Protein AF-A0A098QVE1-F1 (afdb_monomer)

Organism: NCBI:txid1480694

Foldseek 3Di:
DPPVAQPQLFDFAFLALPPPVCNVVSVVCCVPPVVCDDPRGRGDDDDQCRLNRLQLLLLVLLLLLLLCVLPVPPVSLVSNVSSLVVCLPPDQHQQQLSLLSNLLSLLSSCVRPVPVSSLVSSLVSCVPHPLVQADQQLAGPDPVCLQLLSLLSNLSSLLSSQVSDDPPDPCNVVSVSNSVSSVNSSVVNLVPPPPVCLDPPRSNLVSLVSQCVVCVVHPDDHDDPVSVVSSVVSLVCLVVVVPDPVQPDPVSVSSSVSVNSNCVSVVVVPD

pLDDT: mean 79.15, std 19.34, range [29.48, 98.75]

Mean predicted aligned error: 8.33 Å

Secondary structure (DSSP, 8-state):
----TTTTS---EE--TT-TTTHHHHHHHHHH-GGGEETTEE----GGGGGGGHHHHHHHHHHHHHHHHHH--GGGHHHHHHHHHHHHTSPP-S-HHHHHHHHHHHHHHHHHH--HHHHHHHHHHIIIIIGGGB-TTS-BSSHHHHSHHHHHHHHHHHHHHHHHS-TT-TTHHHHHHHHHHHHHHHHHHHSS--GGGS-TT-HHHHHHHHHHHHHTTS--PPPPHHHHHHHHHHHHHHHTT-S-GGG-SHHHHHHHHHHHHHHHHHHHT--

Solvent-accessible surface area (backbone atoms only — not comparable to full-atom values): 14583 Å² total; per-residue (Å²): 130,88,73,80,67,34,86,86,14,40,43,40,47,71,61,44,60,81,39,92,88,47,6,67,60,44,49,56,44,48,75,77,46,55,83,35,48,56,98,61,20,38,58,63,63,63,80,85,57,38,54,74,38,28,38,55,26,10,44,48,33,30,32,55,26,50,47,31,74,77,66,66,48,70,87,46,50,68,51,38,51,34,33,50,57,57,49,70,85,52,78,70,48,87,56,39,48,30,50,17,24,33,22,21,10,20,16,37,36,19,69,71,69,66,45,62,68,37,44,53,46,27,51,51,37,40,53,67,25,42,56,72,37,48,44,96,70,26,41,41,83,47,76,69,47,53,38,53,57,42,33,20,42,33,48,39,11,50,51,35,36,60,72,49,50,59,92,85,42,85,61,48,70,61,49,51,55,53,46,52,28,31,49,52,35,47,51,64,57,37,71,69,75,44,77,62,45,46,36,84,92,26,47,37,40,51,30,48,54,55,46,37,60,45,28,80,78,47,97,53,80,71,82,52,71,68,56,52,52,41,37,54,50,42,48,51,30,63,74,71,65,67,50,62,79,92,58,79,45,75,64,51,53,52,57,46,46,43,52,44,66,60,41,62,62,58,59,72,73,56,132

InterPro domains:
  IPR008928 Six-hairpin glycosidase superfamily [SSF48208] (47-178)

Sequence (271 aa):
MQIIEGDQGVWGIPADANNPEFGSLIQDIKAVHPEYFENGFLYTLEGDDISHLYYDHGRTLTAFSKVYLDTHDEGLLPFIERGANWILDKPAVHNVNYNSAVIEGLSFAYRVTQTKDYLDKAVNMTQEAVISQSNDNGSFGNAHNQEAWYHGFIVSGLVALKQALPASHEFNPVLEFHLSNAITYLEESTDQGSPYAFQWPGINARVWSEIENLSAIGKWPALNSNQMDAYANCLYQTVHGEVNPNLETGFHRQKALYHFIQIGNALANHP

Nearest PDB structures (foldseek):
  3vxd-assembly5_A  TM=4.965E-01  e=1.263E-02  Streptococcus agalactiae NEM316
  4mmh-assembly1_A  TM=4.548E-01  e=1.743E+00  Pedobacter heparinus
  4mmi-assembly1_A  TM=4.882E-01  e=7.037E+00  Pedobacter heparinus
  6yvg-assembly1_A  TM=2.262E-01  e=2.265E+00  Legionella pneumophila subsp. pneumophila str. Philadelphia 1

Structure (mmCIF, N/CA/C/O backbone):
data_AF-A0A098QVE1-F1
#
_entry.id   AF-A0A098QVE1-F1
#
loop_
_atom_site.group_PDB
_atom_site.id
_atom_site.type_symbol
_atom_site.label_atom_id
_atom_site.label_alt_id
_atom_site.label_comp_id
_atom_site.label_asym_id
_atom_site.label_entity_id
_atom_site.label_seq_id
_atom_site.pdbx_PDB_ins_code
_atom_site.Cartn_x
_atom_site.Cartn_y
_atom_site.Cartn_z
_atom_site.occupancy
_atom_site.B_iso_or_equiv
_atom_site.auth_seq_id
_atom_site.auth_comp_id
_atom_site.auth_asym_id
_atom_site.auth_atom_id
_atom_site.pdbx_PDB_model_num
ATOM 1 N N . MET A 1 1 ? -8.346 2.861 -24.016 1.00 31.83 1 MET A N 1
ATOM 2 C CA . MET A 1 1 ? -6.926 2.985 -23.633 1.00 31.83 1 MET A CA 1
ATOM 3 C C . MET A 1 1 ? -6.462 1.568 -23.351 1.00 31.83 1 MET A C 1
ATOM 5 O O . MET A 1 1 ? -7.034 0.957 -22.464 1.00 31.83 1 MET A O 1
ATOM 9 N N . GLN A 1 2 ? -5.590 0.980 -24.177 1.00 29.48 2 GLN A N 1
ATOM 10 C CA . GLN A 1 2 ? -4.993 -0.313 -23.822 1.00 29.48 2 GLN A CA 1
ATOM 11 C C . GLN A 1 2 ? -4.063 -0.031 -22.646 1.00 29.48 2 GLN A C 1
ATOM 13 O O . GLN A 1 2 ? -3.049 0.639 -22.819 1.00 29.48 2 GLN A O 1
ATOM 18 N N . ILE A 1 3 ? -4.464 -0.441 -21.447 1.00 41.03 3 ILE A N 1
ATOM 19 C CA . ILE A 1 3 ? -3.579 -0.444 -20.289 1.00 41.03 3 ILE A CA 1
ATOM 20 C C . ILE A 1 3 ? -2.674 -1.652 -20.520 1.00 41.03 3 ILE A C 1
ATOM 22 O O . ILE A 1 3 ? -3.071 -2.782 -20.273 1.00 41.03 3 ILE A O 1
ATOM 26 N N . ILE A 1 4 ? -1.526 -1.408 -21.152 1.00 45.91 4 ILE A N 1
ATOM 27 C CA . ILE A 1 4 ? -0.514 -2.433 -21.454 1.00 45.91 4 ILE A CA 1
ATOM 28 C C . ILE A 1 4 ? 0.272 -2.796 -20.171 1.00 45.91 4 ILE A C 1
ATOM 30 O O . ILE A 1 4 ? 1.013 -3.773 -20.129 1.00 45.91 4 ILE A O 1
ATOM 34 N N . GLU A 1 5 ? 0.072 -2.046 -19.085 1.00 51.16 5 GLU A N 1
ATOM 35 C CA . GLU A 1 5 ? 0.563 -2.394 -17.755 1.00 51.16 5 GLU A CA 1
ATOM 36 C C . GLU A 1 5 ? -0.326 -3.480 -17.113 1.00 51.16 5 GLU A C 1
ATOM 38 O O . GLU A 1 5 ? -1.544 -3.322 -17.003 1.00 51.16 5 GLU A O 1
ATOM 43 N N . GLY A 1 6 ? 0.275 -4.578 -16.648 1.00 51.06 6 GLY A N 1
ATOM 44 C CA . GLY A 1 6 ? -0.431 -5.590 -15.854 1.00 51.06 6 GLY A CA 1
ATOM 45 C C . GLY A 1 6 ? -0.875 -6.861 -16.586 1.00 51.06 6 GLY A C 1
ATOM 46 O O . GLY A 1 6 ? -1.550 -7.693 -15.972 1.00 51.06 6 GLY A O 1
ATOM 47 N N . ASP A 1 7 ? -0.473 -7.092 -17.840 1.00 59.66 7 ASP A N 1
ATOM 48 C CA . ASP A 1 7 ? -0.631 -8.426 -18.457 1.00 59.66 7 ASP A CA 1
ATOM 49 C C . ASP A 1 7 ? 0.168 -9.487 -17.680 1.00 59.66 7 ASP A C 1
ATOM 51 O O . ASP A 1 7 ? -0.331 -10.580 -17.421 1.00 59.66 7 ASP A O 1
ATOM 55 N N . GLN A 1 8 ? 1.353 -9.112 -17.186 1.00 63.12 8 GLN A N 1
ATOM 56 C CA . GLN A 1 8 ? 2.172 -9.919 -16.269 1.00 63.12 8 GLN A CA 1
ATOM 57 C C . GLN A 1 8 ? 1.735 -9.799 -14.794 1.00 63.12 8 GLN A C 1
ATOM 59 O O . GLN A 1 8 ? 2.380 -10.350 -13.907 1.00 63.12 8 GLN A O 1
ATOM 64 N N . GLY A 1 9 ? 0.671 -9.039 -14.508 1.00 73.44 9 GLY A N 1
ATOM 65 C CA . GLY A 1 9 ? 0.226 -8.747 -13.145 1.00 73.44 9 GLY A CA 1
ATOM 66 C C . GLY A 1 9 ? 1.111 -7.769 -12.371 1.00 73.44 9 GLY A C 1
ATOM 67 O O . GLY A 1 9 ? 0.934 -7.646 -11.170 1.00 73.44 9 GLY A O 1
ATOM 68 N N . VAL A 1 10 ? 2.036 -7.054 -13.022 1.00 83.44 10 VAL A N 1
ATOM 69 C CA . VAL A 1 10 ? 2.892 -6.039 -12.381 1.00 83.44 10 VAL A CA 1
ATOM 70 C C . VAL A 1 10 ? 2.644 -4.666 -12.981 1.00 83.44 10 VAL A C 1
ATOM 72 O O . VAL A 1 10 ? 2.643 -4.521 -14.204 1.00 83.44 10 VAL A O 1
ATOM 75 N N . TRP A 1 11 ? 2.507 -3.657 -12.121 1.00 83.56 11 TRP A N 1
ATOM 76 C CA . TRP A 1 11 ? 2.621 -2.250 -12.497 1.00 83.56 11 TRP A CA 1
ATOM 77 C C . TRP A 1 11 ? 4.006 -1.756 -12.096 1.00 83.56 11 TRP A C 1
ATOM 79 O O . TRP A 1 11 ? 4.316 -1.631 -10.912 1.00 83.56 11 TRP A O 1
ATOM 89 N N . GLY A 1 12 ? 4.859 -1.613 -13.108 1.00 81.50 12 GLY A N 1
ATOM 90 C CA . GLY A 1 12 ? 6.280 -1.333 -12.958 1.00 81.50 12 GLY A CA 1
ATOM 91 C C . GLY A 1 12 ? 6.621 0.153 -12.863 1.00 81.50 12 GLY A C 1
ATOM 92 O O . GLY A 1 12 ? 5.756 1.025 -12.929 1.00 81.50 12 GLY A O 1
ATOM 93 N N . ILE A 1 13 ? 7.917 0.441 -12.769 1.00 85.38 13 ILE A N 1
ATOM 94 C CA . ILE A 1 13 ? 8.440 1.814 -12.759 1.00 85.38 13 ILE A CA 1
ATOM 95 C C . ILE A 1 13 ? 8.587 2.285 -14.215 1.00 85.38 13 ILE A C 1
ATOM 97 O O . ILE A 1 13 ? 9.142 1.538 -15.029 1.00 85.38 13 ILE A O 1
ATOM 101 N N . PRO A 1 14 ? 8.152 3.503 -14.591 1.00 83.25 14 PRO A N 1
ATOM 102 C CA . PRO A 1 14 ? 8.414 4.033 -15.926 1.00 83.25 14 PRO A CA 1
ATOM 103 C C . PRO A 1 14 ? 9.913 4.026 -16.229 1.00 83.25 14 PRO A C 1
ATOM 105 O O . PRO A 1 14 ? 10.706 4.528 -15.436 1.00 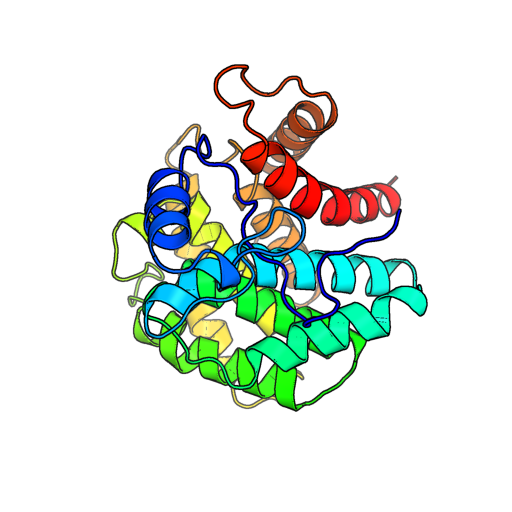83.25 14 PRO A O 1
ATOM 108 N N . ALA A 1 15 ? 10.308 3.517 -17.395 1.00 86.06 15 ALA A N 1
ATOM 109 C CA . ALA A 1 15 ? 11.698 3.411 -17.841 1.00 86.06 15 ALA A CA 1
ATOM 110 C C . ALA A 1 15 ? 12.270 4.762 -18.317 1.00 86.06 15 ALA A C 1
ATOM 112 O O . ALA A 1 15 ? 12.885 4.861 -19.385 1.00 86.06 15 ALA A O 1
ATOM 113 N N . ASP A 1 16 ? 12.039 5.814 -17.535 1.00 83.56 16 ASP A N 1
ATOM 114 C CA . ASP A 1 16 ? 12.537 7.160 -17.772 1.00 83.56 16 ASP A CA 1
ATOM 115 C C . ASP A 1 16 ? 13.887 7.355 -17.079 1.00 83.56 16 ASP A C 1
ATOM 117 O O . ASP A 1 16 ? 13.984 7.514 -15.864 1.00 83.56 16 ASP A O 1
ATOM 121 N N . ALA A 1 17 ? 14.945 7.393 -17.884 1.00 85.25 17 ALA A N 1
ATOM 122 C CA . ALA A 1 17 ? 16.305 7.653 -17.425 1.00 85.25 17 ALA A CA 1
ATOM 123 C C . ALA A 1 17 ? 16.486 9.053 -16.801 1.00 85.25 17 ALA A C 1
ATOM 125 O O . ALA A 1 17 ? 17.500 9.280 -16.143 1.00 85.25 17 ALA A O 1
ATOM 126 N N . ASN A 1 18 ? 15.536 9.974 -17.006 1.00 82.38 18 ASN A N 1
ATOM 127 C CA . ASN A 1 18 ? 15.520 11.308 -16.400 1.00 82.38 18 ASN A CA 1
ATOM 128 C C . ASN A 1 18 ? 14.652 11.375 -15.134 1.00 82.38 18 ASN A C 1
ATOM 130 O O . ASN A 1 18 ? 14.471 12.460 -14.577 1.00 82.38 18 ASN A O 1
ATOM 134 N N . ASN A 1 19 ? 14.100 10.246 -14.675 1.00 79.50 19 ASN A N 1
ATOM 135 C CA . ASN A 1 19 ? 13.376 10.197 -13.413 1.00 79.50 19 ASN A CA 1
ATOM 136 C C . ASN A 1 19 ? 14.328 10.617 -12.269 1.00 79.50 19 ASN A C 1
ATOM 138 O O . ASN A 1 19 ? 15.401 10.031 -12.132 1.00 79.50 19 ASN A O 1
ATOM 142 N N . PRO A 1 20 ? 13.975 11.613 -11.438 1.00 77.62 20 PRO A N 1
ATOM 143 C CA . PRO A 1 20 ? 14.868 12.100 -10.387 1.00 77.62 20 PRO A CA 1
ATOM 144 C C . PRO A 1 20 ? 15.082 11.095 -9.242 1.00 77.62 20 PRO A C 1
ATOM 146 O O . PRO A 1 20 ? 16.083 11.196 -8.540 1.00 77.62 20 PRO A O 1
ATOM 149 N N . GLU A 1 21 ? 14.164 10.144 -9.047 1.00 79.38 21 GLU A N 1
ATOM 150 C CA . GLU A 1 21 ? 14.227 9.117 -7.997 1.00 79.38 21 GLU A CA 1
ATOM 151 C C . GLU A 1 21 ? 14.852 7.816 -8.525 1.00 79.38 21 GLU A C 1
ATOM 153 O O . GLU A 1 21 ? 15.723 7.236 -7.881 1.00 79.38 21 GLU A O 1
ATOM 158 N N . PHE A 1 22 ? 14.467 7.393 -9.734 1.00 86.06 22 PHE A N 1
ATOM 159 C CA . PHE A 1 22 ? 14.847 6.087 -10.288 1.00 86.06 22 PHE A CA 1
ATOM 160 C C . PHE A 1 22 ? 15.729 6.150 -11.536 1.00 86.06 22 PHE A C 1
ATOM 162 O O . PHE A 1 22 ? 16.109 5.106 -12.050 1.00 86.06 22 PHE A O 1
ATOM 169 N N . GLY A 1 23 ? 16.079 7.333 -12.046 1.00 88.62 23 GLY A N 1
ATOM 170 C CA . GLY A 1 23 ? 16.781 7.480 -13.325 1.00 88.62 23 GLY A CA 1
ATOM 171 C C . GLY A 1 23 ? 18.114 6.736 -13.367 1.00 88.62 23 GLY A C 1
ATOM 172 O O . GLY A 1 23 ? 18.364 5.999 -14.319 1.00 88.62 23 GLY A O 1
ATOM 173 N N . SER A 1 24 ? 18.929 6.854 -12.312 1.00 91.69 24 SER A N 1
ATOM 174 C CA . SER A 1 24 ? 20.189 6.105 -12.195 1.00 91.69 24 SER A CA 1
ATOM 175 C C . SER A 1 24 ? 19.948 4.596 -12.124 1.00 91.69 24 SER A C 1
ATOM 177 O O . SER A 1 24 ? 20.535 3.860 -12.906 1.00 91.69 24 SER A O 1
ATOM 179 N N . LEU A 1 25 ? 19.015 4.145 -11.276 1.00 90.94 25 LEU A N 1
ATOM 180 C CA . LEU A 1 25 ? 18.636 2.730 -11.159 1.00 90.94 25 LEU A CA 1
ATOM 181 C C . LEU A 1 25 ? 18.188 2.156 -12.515 1.00 90.94 25 LEU A C 1
ATOM 183 O O . LEU A 1 25 ? 18.639 1.093 -12.931 1.00 90.94 25 LEU A O 1
ATOM 187 N N . ILE A 1 26 ? 17.338 2.887 -13.237 1.00 92.50 26 ILE A N 1
ATOM 188 C CA . ILE A 1 26 ? 16.852 2.519 -14.569 1.00 92.50 26 ILE A CA 1
ATOM 189 C C . ILE A 1 26 ? 18.011 2.414 -15.559 1.00 92.50 26 ILE A C 1
ATOM 191 O O . ILE A 1 26 ? 18.052 1.460 -16.332 1.00 92.50 26 ILE A O 1
ATOM 195 N N . GLN A 1 27 ? 18.937 3.377 -15.566 1.00 94.44 27 GLN A N 1
ATOM 196 C CA . GLN A 1 27 ? 20.103 3.344 -16.452 1.00 94.44 27 GLN A CA 1
ATOM 197 C C . GLN A 1 27 ? 21.000 2.138 -16.150 1.00 94.44 27 GLN A C 1
ATOM 199 O O . GLN A 1 27 ? 21.379 1.424 -17.081 1.00 94.44 27 GLN A O 1
ATOM 204 N N . ASP A 1 28 ? 21.273 1.887 -14.871 1.00 94.50 28 ASP A N 1
ATOM 205 C CA . ASP A 1 28 ? 22.134 0.798 -14.412 1.00 94.50 28 ASP A CA 1
ATOM 206 C C . ASP A 1 28 ? 21.530 -0.570 -14.753 1.00 94.50 28 ASP A C 1
ATOM 208 O O . ASP A 1 28 ? 22.191 -1.400 -15.380 1.00 94.50 28 ASP A O 1
ATOM 212 N N . ILE A 1 29 ? 20.245 -0.789 -14.448 1.00 94.25 29 ILE A N 1
ATOM 213 C CA . ILE A 1 29 ? 19.559 -2.040 -14.796 1.00 94.25 29 ILE A CA 1
ATOM 214 C C . ILE A 1 29 ? 19.475 -2.186 -16.309 1.00 94.25 29 ILE A C 1
ATOM 216 O O . ILE A 1 29 ? 19.772 -3.253 -16.824 1.00 94.25 29 ILE A O 1
ATOM 220 N N . LYS A 1 30 ? 19.124 -1.140 -17.062 1.00 94.38 30 LYS A N 1
ATOM 221 C CA . LYS A 1 30 ? 18.994 -1.234 -18.526 1.00 94.38 30 LYS A CA 1
ATOM 222 C C . LYS A 1 30 ? 20.311 -1.568 -19.221 1.00 94.38 30 LYS A C 1
ATOM 224 O O . LYS A 1 30 ? 20.288 -2.160 -20.300 1.00 94.38 30 LYS A O 1
ATOM 229 N N . ALA A 1 31 ? 21.442 -1.199 -18.623 1.00 95.56 31 ALA A N 1
ATOM 230 C CA . ALA A 1 31 ? 22.762 -1.550 -19.130 1.00 95.56 31 ALA A CA 1
ATOM 231 C C . ALA A 1 31 ? 23.096 -3.044 -18.957 1.00 95.56 31 ALA A C 1
ATOM 233 O O . ALA A 1 31 ? 23.874 -3.574 -19.750 1.00 95.56 31 ALA A O 1
ATOM 234 N N . VAL A 1 32 ? 22.520 -3.713 -17.951 1.00 96.06 32 VAL A N 1
ATOM 235 C CA . VAL A 1 32 ? 22.836 -5.110 -17.593 1.00 96.06 32 VAL A CA 1
ATOM 236 C C . VAL A 1 32 ? 21.716 -6.085 -17.981 1.00 96.06 32 VAL A C 1
ATOM 238 O O . VAL A 1 32 ? 22.000 -7.147 -18.525 1.00 96.06 32 VAL A O 1
ATOM 241 N N . HIS A 1 33 ? 20.465 -5.694 -17.751 1.00 95.56 33 HIS A N 1
ATOM 242 C CA . HIS A 1 33 ? 19.232 -6.467 -17.909 1.00 95.56 33 HIS A CA 1
ATOM 243 C C . HIS A 1 33 ? 18.192 -5.713 -18.763 1.00 95.56 33 HIS A C 1
ATOM 245 O O . HIS A 1 33 ? 17.130 -5.319 -18.266 1.00 95.56 33 HIS A O 1
ATOM 251 N N . PRO A 1 34 ? 18.457 -5.456 -20.059 1.00 94.75 34 PRO A N 1
ATOM 252 C CA . PRO A 1 34 ? 17.481 -4.813 -20.941 1.00 94.75 34 PRO A CA 1
ATOM 253 C C . PRO A 1 34 ? 16.168 -5.606 -21.073 1.00 94.75 34 PRO A C 1
ATOM 255 O O . PRO A 1 34 ? 15.136 -5.014 -21.385 1.00 94.75 34 PRO A O 1
ATOM 258 N N . GLU A 1 35 ? 16.187 -6.915 -20.818 1.00 93.75 35 GLU A N 1
ATOM 259 C CA . GLU A 1 35 ? 15.018 -7.798 -20.794 1.00 93.75 35 GLU A CA 1
ATOM 260 C C . GLU A 1 35 ? 14.051 -7.530 -19.634 1.00 93.75 35 GLU A C 1
ATOM 262 O O . GLU A 1 35 ? 12.909 -7.968 -19.703 1.00 93.75 35 GLU A O 1
ATOM 267 N N . TYR A 1 36 ? 14.451 -6.778 -18.601 1.00 93.44 36 TYR A N 1
ATOM 268 C CA . TYR A 1 36 ? 13.552 -6.386 -17.502 1.00 93.44 36 TYR A CA 1
ATOM 269 C C . TYR A 1 36 ? 12.621 -5.227 -17.872 1.00 93.44 36 TYR A C 1
ATOM 271 O O . TYR A 1 36 ? 11.819 -4.771 -17.050 1.00 93.44 36 TYR A O 1
ATOM 279 N N . PHE A 1 37 ? 12.727 -4.743 -19.111 1.00 90.12 37 PHE A N 1
ATOM 280 C CA . PHE A 1 37 ? 11.947 -3.637 -19.627 1.00 90.12 37 PHE A CA 1
ATOM 281 C C . PHE A 1 37 ? 10.977 -4.103 -20.705 1.00 90.12 37 PHE A C 1
ATOM 283 O O . PHE A 1 37 ? 11.373 -4.668 -21.722 1.00 90.12 37 PHE A O 1
ATOM 290 N N . GLU A 1 38 ? 9.706 -3.769 -20.533 1.00 84.25 38 GLU A N 1
ATOM 291 C CA . GLU A 1 38 ? 8.656 -4.064 -21.499 1.00 84.25 38 GLU A CA 1
ATOM 292 C C . GLU A 1 38 ? 7.745 -2.843 -21.636 1.00 84.25 38 GLU A C 1
ATOM 294 O O . GLU A 1 38 ? 7.372 -2.208 -20.653 1.00 84.25 38 GLU A O 1
ATOM 299 N N . ASN A 1 39 ? 7.441 -2.457 -22.880 1.00 80.31 39 ASN A N 1
ATOM 300 C CA . ASN A 1 39 ? 6.546 -1.339 -23.206 1.00 80.31 39 ASN A CA 1
ATOM 301 C C . ASN A 1 39 ? 6.875 -0.006 -22.504 1.00 80.31 39 ASN A C 1
ATOM 303 O O . ASN A 1 39 ? 5.995 0.816 -22.266 1.00 80.31 39 ASN A O 1
ATOM 307 N N . GLY A 1 40 ? 8.159 0.231 -22.216 1.00 84.12 40 GLY A N 1
ATOM 308 C CA . GLY A 1 40 ? 8.619 1.451 -21.553 1.00 84.12 40 GLY A CA 1
ATOM 309 C C . GLY A 1 40 ? 8.559 1.409 -20.026 1.00 84.12 40 GLY A C 1
ATOM 310 O O . GLY A 1 40 ? 8.692 2.463 -19.412 1.00 84.12 40 GLY A O 1
ATOM 311 N N . PHE A 1 41 ? 8.414 0.230 -19.416 1.00 85.62 41 PHE A N 1
ATOM 312 C CA . PHE A 1 41 ? 8.387 0.039 -17.964 1.00 85.62 41 PHE A CA 1
ATOM 313 C C . PHE A 1 41 ? 9.391 -1.015 -17.520 1.00 85.62 41 PHE A C 1
ATOM 315 O O . PHE A 1 41 ? 9.560 -2.031 -18.188 1.00 85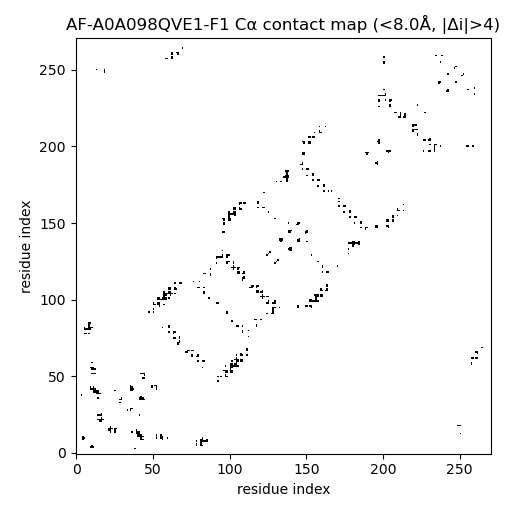.62 41 PHE A O 1
ATOM 322 N N . LEU A 1 42 ? 10.023 -0.778 -16.374 1.00 88.88 42 LEU A N 1
ATOM 323 C CA . LEU A 1 42 ? 10.747 -1.780 -15.602 1.00 88.88 42 LEU A CA 1
ATOM 324 C C . LEU A 1 42 ? 9.722 -2.623 -14.837 1.00 88.88 42 LEU A C 1
ATOM 326 O O . LEU A 1 42 ? 9.107 -2.122 -13.896 1.00 88.88 42 LEU A O 1
ATOM 330 N N . TYR A 1 43 ? 9.510 -3.871 -15.254 1.00 87.25 43 TYR A N 1
ATOM 331 C CA . TYR A 1 43 ? 8.399 -4.704 -14.763 1.00 87.25 43 TYR A CA 1
ATOM 332 C C . TYR A 1 43 ? 8.840 -5.887 -13.895 1.00 87.25 43 TYR A C 1
ATOM 334 O O . TYR A 1 43 ? 7.999 -6.575 -13.317 1.00 87.25 43 TYR A O 1
ATOM 342 N N . THR A 1 44 ? 10.143 -6.139 -13.796 1.00 91.00 44 THR A N 1
ATOM 343 C CA . THR A 1 44 ? 10.694 -7.194 -12.948 1.00 91.00 44 THR A CA 1
ATOM 344 C C . THR A 1 44 ? 12.042 -6.780 -12.382 1.00 91.00 44 THR A C 1
ATOM 346 O O . THR A 1 44 ? 12.785 -6.020 -13.000 1.00 91.00 44 THR A O 1
ATOM 349 N N . LEU A 1 45 ? 12.324 -7.281 -11.186 1.00 91.50 45 LEU A N 1
ATOM 350 C CA . LEU A 1 45 ? 13.567 -7.136 -10.441 1.00 91.50 45 LEU A CA 1
ATOM 351 C C . LEU A 1 45 ? 13.788 -8.430 -9.653 1.00 91.50 45 LEU A C 1
ATOM 353 O O . LEU A 1 45 ? 12.865 -9.229 -9.489 1.00 91.50 45 LEU A O 1
ATOM 357 N N . GLU A 1 46 ? 15.000 -8.650 -9.167 1.00 88.25 46 GLU A N 1
ATOM 358 C CA . GLU A 1 46 ? 15.348 -9.854 -8.413 1.00 88.25 46 GLU A CA 1
ATOM 359 C C . GLU A 1 46 ? 16.002 -9.490 -7.080 1.00 88.25 46 GLU A C 1
ATOM 361 O O . GLU A 1 46 ? 16.474 -8.371 -6.886 1.00 88.25 46 GLU A O 1
ATOM 366 N N . GLY A 1 47 ? 16.026 -10.446 -6.148 1.00 87.56 47 GLY A N 1
ATOM 367 C CA . GLY A 1 47 ? 16.664 -10.261 -4.846 1.00 87.56 47 GLY A CA 1
ATOM 368 C C . GLY A 1 47 ? 16.058 -9.105 -4.049 1.00 87.56 47 GLY A C 1
ATOM 369 O O . GLY A 1 47 ? 14.840 -8.941 -4.012 1.00 87.56 47 GLY A O 1
ATOM 370 N N . ASP A 1 48 ? 16.917 -8.313 -3.411 1.00 83.75 48 ASP A N 1
ATOM 371 C CA . ASP A 1 48 ? 16.506 -7.199 -2.548 1.00 83.75 48 ASP A CA 1
ATOM 372 C C . ASP A 1 48 ? 15.889 -6.026 -3.341 1.00 83.75 48 ASP A C 1
ATOM 374 O O . ASP A 1 48 ? 15.067 -5.264 -2.813 1.00 83.75 48 ASP A O 1
ATOM 378 N N . ASP A 1 49 ? 16.204 -5.932 -4.637 1.00 89.44 49 ASP A N 1
ATOM 379 C CA . ASP A 1 49 ? 15.742 -4.854 -5.514 1.00 89.44 49 ASP A CA 1
ATOM 380 C C . ASP A 1 49 ? 14.262 -5.000 -5.893 1.00 89.44 49 ASP A C 1
ATOM 382 O O . ASP A 1 49 ? 13.630 -4.019 -6.282 1.00 89.44 49 ASP A O 1
ATOM 386 N N . ILE A 1 50 ? 13.654 -6.184 -5.713 1.00 91.06 50 ILE A N 1
ATOM 387 C CA . ILE A 1 50 ? 12.221 -6.418 -5.989 1.00 91.06 50 ILE A CA 1
ATOM 388 C C . ILE A 1 50 ? 11.308 -5.410 -5.288 1.00 91.06 50 ILE A C 1
ATOM 390 O O . ILE A 1 50 ? 10.252 -5.039 -5.807 1.00 91.06 50 ILE A O 1
ATOM 394 N N . SER A 1 51 ? 11.754 -4.925 -4.129 1.00 91.75 51 SER A N 1
ATOM 395 C CA . SER A 1 51 ? 11.060 -3.918 -3.341 1.00 91.75 51 SER A CA 1
ATOM 396 C C . SER A 1 51 ? 10.793 -2.631 -4.117 1.00 91.75 51 SER A C 1
ATOM 398 O O . SER A 1 51 ? 9.756 -2.015 -3.888 1.00 91.75 51 SER A O 1
ATOM 400 N N . HIS A 1 52 ? 11.645 -2.237 -5.068 1.00 91.31 52 HIS A N 1
ATOM 401 C CA . HIS A 1 52 ? 11.453 -1.003 -5.833 1.00 91.31 52 HIS A CA 1
ATOM 402 C C . HIS A 1 52 ? 10.132 -0.979 -6.610 1.00 91.31 52 HIS A C 1
ATOM 404 O O . HIS A 1 52 ? 9.556 0.089 -6.801 1.00 91.31 52 HIS A O 1
ATOM 410 N N . LEU A 1 53 ? 9.596 -2.146 -6.977 1.00 92.12 53 LEU A N 1
ATOM 411 C CA . LEU A 1 53 ? 8.308 -2.247 -7.664 1.00 92.12 53 LEU A CA 1
ATOM 412 C C . LEU A 1 53 ? 7.104 -2.110 -6.718 1.00 92.12 53 LEU A C 1
ATOM 414 O O . LEU A 1 53 ? 5.999 -1.837 -7.176 1.00 92.12 53 LEU A O 1
ATOM 418 N N . TYR A 1 54 ? 7.279 -2.291 -5.406 1.00 94.69 54 TYR A N 1
ATOM 419 C CA . TYR A 1 54 ? 6.165 -2.396 -4.452 1.00 94.69 54 TYR A CA 1
ATOM 420 C C . TYR A 1 54 ? 5.349 -1.115 -4.353 1.00 94.69 54 TYR A C 1
ATOM 422 O O . TYR A 1 54 ? 4.126 -1.177 -4.220 1.00 94.69 54 TYR A O 1
ATOM 430 N N . TYR A 1 55 ? 6.010 0.041 -4.410 1.00 90.44 55 TYR A N 1
ATOM 431 C CA . TYR A 1 55 ? 5.329 1.313 -4.238 1.00 90.44 55 TYR A CA 1
ATOM 432 C C . TYR A 1 55 ? 4.317 1.563 -5.363 1.00 90.44 55 TYR A C 1
ATOM 434 O O . TYR A 1 55 ? 3.118 1.671 -5.095 1.00 90.44 55 TYR A O 1
ATOM 442 N N . ASP A 1 56 ? 4.778 1.613 -6.615 1.00 85.56 56 ASP A N 1
ATOM 443 C CA . ASP A 1 56 ? 3.906 1.888 -7.761 1.00 85.56 56 ASP A CA 1
ATOM 444 C C . ASP A 1 56 ? 2.901 0.753 -7.977 1.00 85.56 56 ASP A C 1
ATOM 446 O O . ASP A 1 56 ? 1.722 1.016 -8.234 1.00 85.56 56 ASP A O 1
ATOM 450 N N . HIS A 1 57 ? 3.316 -0.498 -7.751 1.00 90.88 57 HIS A N 1
ATOM 451 C CA . HIS A 1 57 ? 2.420 -1.646 -7.800 1.00 90.88 57 HIS A CA 1
ATOM 452 C C . HIS A 1 57 ? 1.273 -1.525 -6.790 1.00 90.88 57 HIS A C 1
ATOM 454 O O . HIS A 1 57 ? 0.100 -1.583 -7.164 1.00 90.88 57 HIS A O 1
ATOM 460 N N . GLY A 1 58 ? 1.586 -1.325 -5.507 1.00 93.94 58 GLY A N 1
ATOM 461 C CA . GLY A 1 58 ? 0.588 -1.236 -4.443 1.00 93.94 58 GLY A CA 1
ATOM 462 C C . GLY A 1 58 ? -0.363 -0.050 -4.623 1.00 93.94 58 GLY A C 1
ATOM 463 O O . GLY A 1 58 ? -1.578 -0.179 -4.431 1.00 93.94 58 GLY A O 1
ATOM 464 N N . ARG A 1 59 ? 0.159 1.099 -5.077 1.00 88.81 59 ARG A N 1
ATOM 465 C CA . ARG A 1 59 ? -0.642 2.295 -5.390 1.00 88.81 59 ARG A CA 1
ATOM 466 C C . ARG A 1 59 ? -1.609 2.048 -6.543 1.00 88.81 59 ARG A C 1
ATOM 468 O O . ARG A 1 59 ? -2.780 2.419 -6.438 1.00 88.81 59 ARG A O 1
ATOM 475 N N . THR A 1 60 ? -1.146 1.382 -7.594 1.00 84.00 60 THR A N 1
ATOM 476 C CA . THR A 1 60 ? -1.974 1.055 -8.757 1.00 84.00 60 THR A CA 1
ATOM 477 C C . THR A 1 60 ? -3.053 0.035 -8.409 1.00 84.00 60 THR A C 1
ATOM 479 O O . THR A 1 60 ? -4.226 0.254 -8.719 1.00 84.00 60 THR A O 1
ATOM 482 N N . LEU A 1 61 ? -2.697 -1.020 -7.665 1.00 92.44 61 LEU A N 1
ATOM 483 C CA . LEU A 1 61 ? -3.649 -2.011 -7.159 1.00 92.44 61 LEU A CA 1
ATOM 484 C C . LEU A 1 61 ? -4.750 -1.355 -6.317 1.00 92.44 61 LEU A C 1
ATOM 486 O O . LEU A 1 61 ? -5.937 -1.644 -6.493 1.00 92.44 61 LEU A O 1
ATOM 490 N N . THR A 1 62 ? -4.361 -0.428 -5.437 1.00 92.94 62 THR A N 1
ATOM 491 C CA . THR A 1 62 ? -5.294 0.362 -4.624 1.00 92.94 62 THR A CA 1
ATOM 492 C C . THR A 1 62 ? -6.230 1.185 -5.506 1.00 92.94 62 THR A C 1
ATOM 494 O O . THR A 1 62 ? -7.440 1.188 -5.284 1.00 92.94 62 THR A O 1
ATOM 497 N N . ALA A 1 63 ? -5.695 1.886 -6.511 1.00 83.44 63 ALA A N 1
ATOM 498 C CA . ALA A 1 63 ? -6.485 2.728 -7.404 1.00 83.44 63 ALA A CA 1
ATOM 499 C C . ALA A 1 63 ? -7.536 1.914 -8.176 1.00 83.44 63 ALA A C 1
ATOM 501 O O . ALA A 1 63 ? -8.718 2.246 -8.097 1.00 83.44 63 ALA A O 1
ATOM 502 N N . PHE A 1 64 ? -7.146 0.821 -8.839 1.00 83.38 64 PHE A N 1
ATOM 503 C CA . PHE A 1 64 ? -8.096 -0.037 -9.558 1.00 83.38 64 PHE A CA 1
ATOM 504 C C . PHE A 1 64 ? -9.156 -0.634 -8.636 1.00 83.38 64 PHE A C 1
ATOM 506 O O . PHE A 1 64 ? -10.341 -0.611 -8.966 1.00 83.38 64 PHE A O 1
ATOM 513 N N . SER A 1 65 ? -8.748 -1.111 -7.460 1.00 92.06 65 SER A N 1
ATOM 514 C CA . SER A 1 65 ? -9.678 -1.697 -6.494 1.00 92.06 65 SER A CA 1
ATOM 515 C C . SER A 1 65 ? -10.693 -0.676 -5.980 1.00 92.06 65 SER A C 1
ATOM 517 O O . SER A 1 65 ? -11.872 -0.994 -5.860 1.00 92.06 65 SER A O 1
ATOM 519 N N . LYS A 1 66 ? -10.275 0.569 -5.722 1.00 86.62 66 LYS A N 1
ATOM 520 C CA . LYS A 1 66 ? -11.193 1.648 -5.324 1.00 86.62 66 LYS A CA 1
ATOM 521 C C . LYS A 1 66 ? -12.169 2.007 -6.445 1.00 86.62 66 LYS A C 1
ATOM 523 O O . LYS A 1 66 ? -13.364 2.068 -6.186 1.00 86.62 66 LYS A O 1
ATOM 528 N N . VAL A 1 67 ? -11.696 2.141 -7.689 1.00 81.38 67 VAL A N 1
ATOM 529 C CA . VAL A 1 67 ? -12.592 2.372 -8.839 1.00 81.38 67 VAL A CA 1
ATOM 530 C C . VAL A 1 67 ? -13.612 1.249 -8.966 1.00 81.38 67 VAL A C 1
ATOM 532 O O . VAL A 1 67 ? -14.789 1.530 -9.173 1.00 81.38 67 VAL A O 1
ATOM 535 N N . TYR A 1 68 ? -13.196 -0.008 -8.804 1.00 86.75 68 TYR A N 1
ATOM 536 C CA . TYR A 1 68 ? -14.128 -1.130 -8.816 1.00 86.75 68 TYR A CA 1
ATOM 537 C C . TYR A 1 68 ? -15.169 -1.023 -7.697 1.00 86.75 68 TYR A C 1
ATOM 539 O O . TYR A 1 68 ? -16.352 -1.210 -7.957 1.00 86.75 68 TYR A O 1
ATOM 547 N N . LEU A 1 69 ? -14.762 -0.717 -6.461 1.00 88.31 69 LEU A N 1
ATOM 548 C CA . LEU A 1 69 ? -15.704 -0.589 -5.342 1.00 88.31 69 LEU A CA 1
ATOM 549 C C . LEU A 1 69 ? -16.751 0.507 -5.578 1.00 88.31 69 LEU A C 1
ATOM 551 O O . LEU A 1 69 ? -17.882 0.350 -5.127 1.00 88.31 69 LEU A O 1
ATOM 555 N N . ASP A 1 70 ? -16.383 1.571 -6.290 1.00 83.31 70 ASP A N 1
ATOM 556 C CA . ASP A 1 70 ? -17.270 2.706 -6.557 1.00 83.31 70 ASP A CA 1
ATOM 557 C C . ASP A 1 70 ? -18.153 2.502 -7.800 1.00 83.31 70 ASP A C 1
ATOM 559 O O . ASP A 1 70 ? -19.294 2.962 -7.842 1.00 83.31 70 ASP A O 1
ATOM 563 N N . THR A 1 71 ? -17.632 1.839 -8.835 1.00 83.25 71 THR A N 1
ATOM 564 C CA . THR A 1 71 ? -18.294 1.729 -10.152 1.00 83.25 71 THR A CA 1
ATOM 565 C C . THR A 1 71 ? -18.870 0.350 -10.446 1.00 83.25 71 THR A C 1
ATOM 567 O O . THR A 1 71 ? -19.739 0.229 -11.308 1.00 83.25 71 THR A O 1
ATOM 570 N N . HIS A 1 72 ? -18.383 -0.680 -9.755 1.00 88.81 72 HIS A N 1
ATOM 571 C CA . HIS A 1 72 ? -18.634 -2.092 -10.041 1.00 88.81 72 HIS A CA 1
ATOM 572 C C . HIS A 1 72 ? -18.321 -2.493 -11.496 1.00 88.81 72 HIS A C 1
ATOM 574 O O . HIS A 1 72 ? -19.000 -3.340 -12.075 1.00 88.81 72 HIS A O 1
ATOM 580 N N . ASP A 1 73 ? -17.303 -1.880 -12.115 1.00 84.31 73 ASP A N 1
ATOM 581 C CA . ASP A 1 73 ? -16.843 -2.271 -13.451 1.00 84.31 73 ASP A CA 1
ATOM 582 C C . ASP A 1 73 ? -16.095 -3.615 -13.406 1.00 84.31 73 ASP A C 1
ATOM 584 O O . ASP A 1 73 ? -14.896 -3.683 -13.126 1.00 84.31 73 ASP A O 1
ATOM 588 N N . GLU A 1 74 ? -16.812 -4.691 -13.731 1.00 93.31 74 GLU A N 1
ATOM 589 C CA . GLU A 1 74 ? -16.302 -6.066 -13.848 1.00 93.31 74 GLU A CA 1
ATOM 590 C C . GLU A 1 74 ? -15.073 -6.194 -14.768 1.00 93.31 74 GLU A C 1
ATOM 592 O O . GLU A 1 74 ? -14.261 -7.107 -14.602 1.00 93.31 74 GLU A O 1
ATOM 597 N N . GLY A 1 75 ? -14.877 -5.262 -15.710 1.00 83.75 75 GLY A N 1
ATOM 598 C CA . GLY A 1 75 ? -13.685 -5.211 -16.555 1.00 83.75 75 GLY A CA 1
ATOM 599 C C . GLY A 1 75 ? -12.381 -5.007 -15.775 1.00 83.75 75 GLY A C 1
ATOM 600 O O . GLY A 1 75 ? -11.310 -5.335 -16.289 1.00 83.75 75 GLY A O 1
ATOM 601 N N . LEU A 1 76 ? -12.454 -4.510 -14.535 1.00 83.25 76 LEU A N 1
ATOM 602 C CA . LEU A 1 76 ? -11.302 -4.275 -13.662 1.00 83.25 76 LEU A CA 1
ATOM 603 C C . LEU A 1 76 ? -10.874 -5.509 -12.857 1.00 83.25 76 LEU A C 1
ATOM 605 O O . LEU A 1 76 ? -9.705 -5.586 -12.471 1.00 83.25 76 LEU A O 1
ATOM 609 N N . LEU A 1 77 ? -11.765 -6.483 -12.625 1.00 90.56 77 LEU A N 1
ATOM 610 C CA . LEU A 1 77 ? -11.464 -7.651 -11.783 1.00 90.56 77 LEU A CA 1
ATOM 611 C C . LEU A 1 77 ? -10.212 -8.415 -12.226 1.00 90.56 77 LEU A C 1
ATOM 613 O O . LEU A 1 77 ? -9.342 -8.633 -11.381 1.00 90.56 77 LEU A O 1
ATOM 617 N N . PRO A 1 78 ? -10.025 -8.749 -13.521 1.00 87.00 78 PRO A N 1
ATOM 618 C CA . PRO A 1 78 ? -8.847 -9.503 -13.933 1.00 87.00 78 PRO A CA 1
ATOM 619 C C . PRO A 1 78 ? -7.532 -8.762 -13.653 1.00 87.00 78 PRO A C 1
ATOM 621 O O . PRO A 1 78 ? -6.505 -9.400 -13.433 1.00 87.00 78 PRO A O 1
ATOM 624 N N . PHE A 1 79 ? -7.538 -7.425 -13.672 1.00 85.88 79 PHE A N 1
ATOM 625 C CA . PHE A 1 79 ? -6.357 -6.616 -13.360 1.00 85.88 79 PHE A CA 1
ATOM 626 C C . PHE A 1 79 ? -6.065 -6.615 -11.859 1.00 85.88 79 PHE A C 1
ATOM 628 O O . PHE A 1 79 ? -4.915 -6.795 -11.463 1.00 85.88 79 PHE A O 1
ATOM 635 N N . ILE A 1 80 ? -7.104 -6.469 -11.031 1.00 90.81 80 ILE A N 1
ATOM 636 C CA . ILE A 1 80 ? -6.998 -6.512 -9.567 1.00 90.81 80 ILE A CA 1
ATOM 637 C C . ILE A 1 80 ? -6.469 -7.877 -9.115 1.00 90.81 80 ILE A C 1
ATOM 639 O O . ILE A 1 80 ? -5.514 -7.938 -8.343 1.00 90.81 80 ILE A O 1
ATOM 643 N N . GLU A 1 81 ? -7.036 -8.967 -9.636 1.00 95.62 81 GLU A N 1
ATOM 644 C CA . GLU A 1 81 ? -6.619 -10.332 -9.304 1.00 95.62 81 GLU A CA 1
ATOM 645 C C . GLU A 1 81 ? -5.179 -10.614 -9.737 1.00 95.62 81 GLU A C 1
ATOM 647 O O . GLU A 1 81 ? -4.391 -11.119 -8.940 1.00 95.62 81 GLU A O 1
ATOM 652 N N . ARG A 1 82 ? -4.794 -10.268 -10.976 1.00 92.06 82 ARG A N 1
ATOM 653 C CA . ARG A 1 82 ? -3.407 -10.456 -11.439 1.00 92.06 82 ARG A CA 1
ATOM 654 C C . ARG A 1 82 ? -2.415 -9.646 -10.607 1.00 92.06 82 ARG A C 1
ATOM 656 O O . ARG A 1 82 ? -1.380 -10.189 -10.230 1.00 92.06 82 ARG A O 1
ATOM 663 N N . GLY A 1 83 ? -2.755 -8.396 -10.296 1.00 92.62 83 GLY A N 1
ATOM 664 C CA . GLY A 1 83 ? -1.967 -7.529 -9.424 1.00 92.62 83 GLY A CA 1
ATOM 665 C C . GLY A 1 83 ? -1.743 -8.142 -8.046 1.00 92.62 83 GLY A C 1
ATOM 666 O O . GLY A 1 83 ? -0.612 -8.373 -7.628 1.00 92.62 83 GLY A O 1
ATOM 667 N N . ALA A 1 84 ? -2.831 -8.491 -7.364 1.00 97.19 84 ALA A N 1
ATOM 668 C CA . ALA A 1 84 ? -2.764 -9.084 -6.034 1.00 97.19 84 ALA A CA 1
ATOM 669 C C . ALA A 1 84 ? -2.040 -10.445 -6.030 1.00 97.19 84 ALA A C 1
ATOM 671 O O . ALA A 1 84 ? -1.225 -10.702 -5.142 1.00 97.19 84 ALA A O 1
ATOM 672 N N . ASN A 1 85 ? -2.268 -11.289 -7.043 1.00 97.12 85 ASN A N 1
ATOM 673 C CA . ASN A 1 85 ? -1.589 -12.580 -7.184 1.00 97.12 85 ASN A CA 1
ATOM 674 C C . ASN A 1 85 ? -0.073 -12.432 -7.336 1.00 97.12 85 ASN A C 1
ATOM 676 O O . ASN A 1 85 ? 0.663 -13.263 -6.806 1.00 97.12 85 ASN A O 1
ATOM 680 N N . TRP A 1 86 ? 0.406 -11.386 -8.016 1.00 95.38 86 TRP A N 1
ATOM 681 C CA . TRP A 1 86 ? 1.841 -11.161 -8.185 1.00 95.38 86 TRP A CA 1
ATOM 682 C C . TRP A 1 86 ? 2.576 -10.924 -6.861 1.00 95.38 86 TRP A C 1
ATOM 684 O O . TRP A 1 86 ? 3.751 -11.264 -6.758 1.00 95.38 86 TRP A O 1
ATOM 694 N N . ILE A 1 87 ? 1.904 -10.364 -5.852 1.00 96.44 87 ILE A N 1
ATOM 695 C CA . ILE A 1 87 ? 2.497 -10.068 -4.541 1.00 96.44 87 ILE A CA 1
ATOM 696 C C . ILE A 1 87 ? 2.593 -11.304 -3.638 1.00 96.44 87 ILE A C 1
ATOM 698 O O . ILE A 1 87 ? 3.436 -11.340 -2.738 1.00 96.44 87 ILE A O 1
ATOM 702 N N . LEU A 1 88 ? 1.729 -12.307 -3.822 1.00 97.50 88 LEU A N 1
ATOM 703 C CA . LEU A 1 88 ? 1.543 -13.392 -2.848 1.00 97.50 88 LEU A CA 1
ATOM 704 C C . LEU A 1 88 ? 2.843 -14.133 -2.493 1.00 97.50 88 LEU A C 1
ATOM 706 O O . LEU A 1 88 ? 3.088 -14.426 -1.319 1.00 97.50 88 LEU A O 1
ATOM 710 N N . ASP A 1 89 ? 3.704 -14.367 -3.477 1.00 94.81 89 ASP A N 1
ATOM 711 C CA . ASP A 1 89 ? 4.997 -15.051 -3.355 1.00 94.81 89 ASP A CA 1
ATOM 712 C C . ASP A 1 89 ? 6.179 -14.113 -3.034 1.00 94.81 89 ASP A C 1
ATOM 714 O O . ASP A 1 89 ? 7.292 -14.589 -2.810 1.00 94.81 89 ASP A O 1
ATOM 718 N N . LYS A 1 90 ? 5.972 -12.791 -2.989 1.00 95.44 90 LYS A N 1
ATOM 719 C CA . LYS A 1 90 ? 7.050 -11.810 -2.783 1.00 95.44 90 LYS A CA 1
ATOM 720 C C . LYS A 1 90 ? 7.348 -11.590 -1.297 1.00 95.44 90 LYS A C 1
ATOM 722 O O . LYS A 1 90 ? 6.419 -11.589 -0.492 1.00 95.44 90 LYS A O 1
ATOM 727 N N . PRO A 1 91 ? 8.607 -11.417 -0.873 1.00 95.69 91 PRO A N 1
ATOM 728 C CA . PRO A 1 91 ? 8.929 -11.296 0.548 1.00 95.69 91 PRO A CA 1
ATOM 729 C C . PRO A 1 91 ? 8.459 -9.959 1.140 1.00 95.69 91 PRO A C 1
ATOM 731 O O . PRO A 1 91 ? 8.338 -8.956 0.437 1.00 95.69 91 PRO A O 1
ATOM 734 N N . ALA A 1 92 ? 8.242 -9.914 2.453 1.00 95.50 92 ALA A N 1
ATOM 735 C CA . ALA A 1 92 ? 8.254 -8.641 3.163 1.00 95.50 92 ALA A CA 1
ATOM 736 C C . ALA A 1 92 ? 9.689 -8.079 3.141 1.00 95.50 92 ALA A C 1
ATOM 738 O O . ALA A 1 92 ? 10.655 -8.828 3.288 1.00 95.50 92 ALA A O 1
ATOM 739 N N . VAL A 1 93 ? 9.840 -6.774 2.919 1.00 93.75 93 VAL A N 1
ATOM 740 C CA . VAL A 1 93 ? 11.161 -6.135 2.740 1.00 93.75 93 VAL A CA 1
ATOM 741 C C . VAL A 1 93 ? 11.443 -5.124 3.847 1.00 93.75 93 VAL A C 1
ATOM 743 O O . VAL A 1 93 ? 10.538 -4.721 4.571 1.00 93.75 93 VAL A O 1
ATOM 746 N N . HIS A 1 94 ? 12.684 -4.661 3.993 1.00 90.81 94 HIS A N 1
ATOM 747 C CA . HIS A 1 94 ? 13.011 -3.677 5.034 1.00 90.81 94 HIS A CA 1
ATOM 748 C C . HIS A 1 94 ? 12.346 -2.310 4.817 1.00 90.81 94 HIS A C 1
ATOM 750 O O . HIS A 1 94 ? 12.144 -1.565 5.775 1.00 90.81 94 HIS A O 1
ATOM 756 N N . ASN A 1 95 ? 11.977 -1.966 3.580 1.00 92.50 95 ASN A N 1
ATOM 757 C CA . ASN A 1 95 ? 11.420 -0.655 3.282 1.00 92.50 95 ASN A CA 1
ATOM 758 C C . ASN A 1 95 ? 9.938 -0.534 3.695 1.00 92.50 95 ASN A C 1
ATOM 760 O O . ASN A 1 95 ? 9.038 -0.949 2.963 1.00 92.50 95 ASN A O 1
ATOM 764 N N . VAL A 1 96 ? 9.681 0.013 4.889 1.00 95.06 96 VAL A N 1
ATOM 765 C CA . VAL A 1 96 ? 8.343 0.051 5.512 1.00 95.06 96 VAL A CA 1
ATOM 766 C C . VAL A 1 96 ? 7.291 0.701 4.610 1.00 95.06 96 VAL A C 1
ATOM 768 O O . VAL A 1 96 ? 6.265 0.080 4.351 1.00 95.06 96 VAL A O 1
ATOM 771 N N . ASN A 1 97 ? 7.546 1.901 4.076 1.00 93.75 97 ASN A N 1
ATOM 772 C CA . ASN A 1 97 ? 6.564 2.636 3.267 1.00 93.75 97 ASN A CA 1
ATOM 773 C C . ASN A 1 97 ? 6.172 1.898 1.966 1.00 93.75 97 ASN A C 1
ATOM 775 O O . ASN A 1 97 ? 5.028 1.996 1.519 1.00 93.75 97 ASN A O 1
ATOM 779 N N . TYR A 1 98 ? 7.085 1.120 1.383 1.00 94.75 98 TYR A N 1
ATOM 780 C CA . TYR A 1 98 ? 6.840 0.314 0.187 1.00 94.75 98 TYR A CA 1
ATOM 781 C C . TYR A 1 98 ? 5.995 -0.919 0.518 1.00 94.75 98 TYR A C 1
ATOM 783 O O . TYR A 1 98 ? 5.020 -1.193 -0.181 1.00 94.75 98 TYR A O 1
ATOM 791 N N . ASN A 1 99 ? 6.291 -1.612 1.626 1.00 96.75 99 ASN A N 1
ATOM 792 C CA . ASN A 1 99 ? 5.399 -2.667 2.119 1.00 96.75 99 ASN A CA 1
ATOM 793 C C . ASN A 1 99 ? 4.006 -2.109 2.416 1.00 96.75 99 ASN A C 1
ATOM 795 O O . ASN A 1 99 ? 3.017 -2.738 2.057 1.00 96.75 99 ASN A O 1
ATOM 799 N N . SER A 1 100 ? 3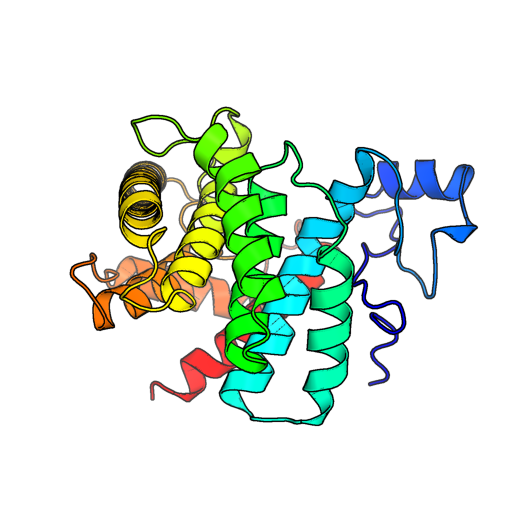.906 -0.925 3.025 1.00 97.06 100 SER A N 1
ATOM 800 C CA . SER A 1 100 ? 2.619 -0.298 3.330 1.00 97.06 100 SER A CA 1
ATOM 801 C C . SER A 1 100 ? 1.787 -0.005 2.084 1.00 97.06 100 SER A C 1
ATOM 803 O O . SER A 1 100 ? 0.579 -0.217 2.124 1.00 97.06 100 SER A O 1
ATOM 805 N N . ALA A 1 101 ? 2.403 0.401 0.968 1.00 95.12 101 ALA A N 1
ATOM 806 C CA . ALA A 1 101 ? 1.691 0.568 -0.302 1.00 95.12 101 ALA A CA 1
ATOM 807 C C . ALA A 1 101 ? 1.091 -0.758 -0.808 1.00 95.12 101 ALA A C 1
ATOM 809 O O . ALA A 1 101 ? -0.043 -0.792 -1.283 1.00 95.12 101 ALA A O 1
ATOM 810 N N . VAL A 1 102 ? 1.832 -1.859 -0.675 1.00 97.75 102 VAL A N 1
ATOM 811 C CA . VAL A 1 102 ? 1.363 -3.203 -1.045 1.00 97.75 102 VAL A CA 1
ATOM 812 C C . VAL A 1 102 ? 0.271 -3.704 -0.101 1.00 97.75 102 VAL A C 1
ATOM 814 O O . VAL A 1 102 ? -0.744 -4.214 -0.567 1.00 97.75 102 VAL A O 1
ATOM 817 N N . ILE A 1 103 ? 0.445 -3.529 1.212 1.00 98.56 103 ILE A N 1
ATOM 818 C CA . ILE A 1 103 ? -0.551 -3.870 2.239 1.00 98.56 103 ILE A CA 1
ATOM 819 C C . ILE A 1 103 ? -1.868 -3.152 1.946 1.00 98.56 103 ILE A C 1
ATOM 821 O O . ILE A 1 103 ? -2.934 -3.765 1.999 1.00 98.56 103 ILE A O 1
ATOM 825 N N . GLU A 1 104 ? -1.795 -1.871 1.590 1.00 97.56 104 GLU A N 1
ATOM 826 C CA . GLU A 1 104 ? -2.951 -1.080 1.191 1.00 97.56 104 GLU A CA 1
ATOM 827 C C . GLU A 1 104 ? -3.657 -1.684 -0.030 1.00 97.56 104 GLU A C 1
ATOM 829 O O . GLU A 1 104 ? -4.854 -1.976 0.026 1.00 97.56 104 GLU A O 1
ATOM 834 N N . GLY A 1 105 ? -2.902 -1.954 -1.100 1.00 97.00 105 GLY A N 1
ATOM 835 C CA . GLY A 1 105 ? -3.423 -2.554 -2.328 1.00 97.00 105 GLY A CA 1
ATOM 836 C C . GLY A 1 105 ? -4.081 -3.911 -2.093 1.00 97.00 105 GLY A C 1
ATOM 837 O O . GLY A 1 105 ? -5.214 -4.123 -2.522 1.00 97.00 105 GLY A O 1
ATOM 838 N N . LEU A 1 106 ? -3.422 -4.807 -1.354 1.00 98.69 106 LEU A N 1
ATOM 839 C CA . LEU A 1 106 ? -3.961 -6.119 -0.989 1.00 98.69 106 LEU A CA 1
ATOM 840 C C . LEU A 1 106 ? -5.229 -6.017 -0.137 1.00 98.69 106 LEU A C 1
ATOM 842 O O . LEU A 1 106 ? -6.167 -6.787 -0.334 1.00 98.69 106 LEU A O 1
ATOM 846 N N . SER A 1 107 ? -5.285 -5.054 0.784 1.00 98.62 107 SER A N 1
ATOM 847 C CA . SER A 1 107 ? -6.457 -4.834 1.639 1.00 98.62 107 SER A CA 1
ATOM 848 C C . SER A 1 107 ? -7.679 -4.423 0.816 1.00 98.62 107 SER A C 1
ATOM 850 O O . SER A 1 107 ? -8.781 -4.934 1.028 1.00 98.62 107 SER A O 1
ATOM 852 N N . PHE A 1 108 ? -7.496 -3.543 -0.173 1.00 97.75 108 PHE A N 1
ATOM 853 C CA . PHE A 1 108 ? -8.563 -3.193 -1.109 1.00 97.75 108 PHE A CA 1
ATOM 854 C C . PHE A 1 108 ? -8.899 -4.339 -2.072 1.00 97.75 108 PHE A C 1
ATOM 856 O O . PHE A 1 108 ? -10.081 -4.604 -2.292 1.00 97.75 108 PHE A O 1
ATOM 863 N N . ALA A 1 109 ? -7.904 -5.067 -2.583 1.00 98.25 109 ALA A N 1
ATOM 864 C CA . ALA A 1 109 ? -8.131 -6.231 -3.436 1.00 98.25 109 ALA A CA 1
ATOM 865 C C . ALA A 1 109 ? -8.936 -7.323 -2.710 1.00 98.25 109 ALA A C 1
ATOM 867 O O . ALA A 1 109 ? -9.854 -7.901 -3.293 1.00 98.25 109 ALA A O 1
ATOM 868 N N . TYR A 1 110 ? -8.668 -7.568 -1.423 1.00 98.62 110 TYR A N 1
ATOM 869 C CA . TYR A 1 110 ? -9.485 -8.451 -0.588 1.00 98.62 110 TYR A CA 1
ATOM 870 C C . TYR A 1 110 ? -10.925 -7.947 -0.468 1.00 98.62 110 TYR A C 1
ATOM 872 O O . TYR A 1 110 ? -11.858 -8.723 -0.634 1.00 98.62 110 TYR A O 1
ATOM 880 N N . ARG A 1 111 ? -11.142 -6.649 -0.225 1.00 98.00 111 ARG A N 1
ATOM 881 C CA . ARG A 1 111 ? -12.505 -6.095 -0.137 1.00 98.00 111 ARG A CA 1
ATOM 882 C C . ARG A 1 111 ? -13.300 -6.303 -1.428 1.00 98.00 111 ARG A C 1
ATOM 884 O O . ARG A 1 111 ? -14.498 -6.558 -1.350 1.00 98.00 111 ARG A O 1
ATOM 891 N N . VAL A 1 112 ? -12.630 -6.227 -2.577 1.00 97.62 112 VAL A N 1
ATOM 892 C CA . VAL A 1 112 ? -13.214 -6.478 -3.902 1.00 97.62 112 VAL A CA 1
ATOM 893 C C . VAL A 1 112 ? -13.510 -7.962 -4.131 1.00 97.62 112 VAL A C 1
ATOM 895 O O . VAL A 1 112 ? -14.625 -8.316 -4.499 1.00 97.62 112 VAL A O 1
ATOM 898 N N . THR A 1 113 ? -12.521 -8.828 -3.915 1.00 98.06 113 THR A N 1
ATOM 899 C CA . THR A 1 113 ? -12.547 -10.234 -4.372 1.00 98.06 113 THR A CA 1
ATOM 900 C C . THR A 1 113 ? -12.970 -11.235 -3.297 1.00 98.06 113 THR A C 1
ATOM 902 O O . THR A 1 113 ? -13.377 -12.349 -3.610 1.00 98.06 113 THR A O 1
ATOM 905 N N . GLN A 1 114 ? -12.857 -10.857 -2.023 1.00 97.81 114 GLN A N 1
ATOM 906 C CA . GLN A 1 114 ? -12.977 -11.729 -0.848 1.00 97.81 114 GLN A CA 1
ATOM 907 C C . GLN A 1 114 ? -11.975 -12.904 -0.834 1.00 97.81 114 GLN A C 1
ATOM 909 O O . GLN A 1 114 ? -12.153 -13.875 -0.095 1.00 97.81 114 GLN A O 1
ATOM 914 N N . THR A 1 115 ? -10.887 -12.817 -1.608 1.00 98.44 115 THR A N 1
ATOM 915 C CA . THR A 1 115 ? -9.826 -13.833 -1.644 1.00 98.44 115 THR A CA 1
ATOM 916 C C . THR A 1 115 ? -8.973 -13.764 -0.380 1.00 98.44 115 THR A C 1
ATOM 918 O O . THR A 1 115 ? -8.174 -12.843 -0.203 1.00 98.44 115 THR A O 1
ATOM 921 N N . LYS A 1 116 ? -9.127 -14.758 0.504 1.00 98.31 116 LYS A N 1
ATOM 922 C CA . LYS A 1 116 ? -8.486 -14.799 1.833 1.00 98.31 116 LYS A CA 1
ATOM 923 C C . LYS A 1 116 ? -6.964 -14.626 1.786 1.00 98.31 116 LYS A C 1
ATOM 925 O O . LYS A 1 116 ? -6.423 -13.916 2.627 1.00 98.31 116 LYS A O 1
ATOM 930 N N . ASP A 1 117 ? -6.296 -15.204 0.791 1.00 98.69 117 ASP A N 1
ATOM 931 C CA . ASP A 1 117 ? -4.835 -15.141 0.663 1.00 98.69 117 ASP A CA 1
ATOM 932 C C . ASP A 1 117 ? -4.317 -13.696 0.559 1.00 98.69 117 ASP A C 1
ATOM 934 O O . ASP A 1 117 ? -3.234 -13.396 1.058 1.00 98.69 117 ASP A O 1
ATOM 938 N N . TYR A 1 118 ? -5.099 -12.770 -0.014 1.00 98.69 118 TYR A N 1
ATOM 939 C CA . TYR A 1 118 ? -4.735 -11.349 -0.076 1.00 98.69 118 TYR A CA 1
ATOM 940 C C . TYR A 1 118 ? -4.746 -10.704 1.313 1.00 98.69 118 TYR A C 1
ATOM 942 O O . TYR A 1 118 ? -3.822 -9.966 1.659 1.00 98.69 118 TYR A O 1
ATOM 950 N N . LEU A 1 119 ? -5.759 -11.016 2.128 1.00 98.75 119 LEU A N 1
ATOM 951 C CA . LEU A 1 119 ? -5.846 -10.531 3.505 1.00 98.75 119 LEU A CA 1
ATOM 952 C C . LEU A 1 119 ? -4.735 -11.131 4.370 1.00 98.75 119 LEU A C 1
ATOM 954 O O . LEU A 1 119 ? -4.050 -10.395 5.076 1.00 98.75 119 LEU A O 1
ATOM 958 N N . ASP A 1 120 ? -4.524 -12.445 4.280 1.00 98.69 120 ASP A N 1
ATOM 959 C CA . ASP A 1 120 ? -3.473 -13.143 5.026 1.00 98.69 120 ASP A CA 1
ATOM 960 C C . ASP A 1 120 ? -2.094 -12.570 4.686 1.00 98.69 120 ASP A C 1
ATOM 962 O O . ASP A 1 120 ? -1.285 -12.299 5.575 1.00 98.69 120 ASP A O 1
ATOM 966 N N . LYS A 1 121 ? -1.838 -12.309 3.398 1.00 98.56 121 LYS A N 1
ATOM 967 C CA . LYS A 1 121 ? -0.600 -11.676 2.948 1.00 98.56 121 LYS A CA 1
ATOM 968 C C . LYS A 1 121 ? -0.427 -10.274 3.529 1.00 98.56 121 LYS A C 1
ATOM 970 O O . LYS A 1 121 ? 0.657 -9.961 4.021 1.00 98.56 121 LYS A O 1
ATOM 975 N N . ALA A 1 122 ? -1.476 -9.451 3.508 1.00 98.75 122 ALA A N 1
ATOM 976 C CA . ALA A 1 122 ? -1.443 -8.104 4.074 1.00 98.75 122 ALA A CA 1
ATOM 977 C C . ALA A 1 122 ? -1.173 -8.126 5.589 1.00 98.75 122 ALA A C 1
ATOM 979 O O . ALA A 1 122 ? -0.366 -7.334 6.080 1.00 98.75 122 ALA A O 1
ATOM 980 N N . VAL A 1 123 ? -1.782 -9.060 6.328 1.00 98.75 123 VAL A N 1
ATOM 981 C CA . VAL A 1 123 ? -1.525 -9.265 7.763 1.00 98.75 123 VAL A CA 1
ATOM 982 C C . VAL A 1 123 ? -0.070 -9.662 8.003 1.00 98.75 123 VAL A C 1
ATOM 984 O O . VAL A 1 123 ? 0.617 -8.993 8.777 1.00 98.75 123 VAL A O 1
ATOM 987 N N . ASN A 1 124 ? 0.425 -10.684 7.303 1.00 98.50 124 ASN A N 1
ATOM 988 C CA . ASN A 1 124 ? 1.791 -11.180 7.478 1.00 98.50 124 ASN A CA 1
ATOM 989 C C . ASN A 1 124 ? 2.830 -10.095 7.161 1.00 98.50 124 ASN A C 1
ATOM 991 O O . ASN A 1 124 ? 3.723 -9.846 7.966 1.00 98.50 124 ASN A O 1
ATOM 995 N N . MET A 1 125 ? 2.680 -9.371 6.045 1.00 98.31 125 MET A N 1
ATOM 996 C CA . MET A 1 125 ? 3.584 -8.263 5.705 1.00 98.31 125 MET A CA 1
ATOM 997 C C . MET A 1 125 ? 3.523 -7.131 6.735 1.00 98.31 125 MET A C 1
ATOM 999 O O . MET A 1 125 ? 4.547 -6.523 7.049 1.00 98.31 125 MET A O 1
ATOM 1003 N N . THR A 1 126 ? 2.342 -6.857 7.298 1.00 98.50 126 THR A N 1
ATOM 1004 C CA . THR A 1 126 ? 2.201 -5.857 8.364 1.00 98.50 126 THR A CA 1
ATOM 1005 C C . THR A 1 126 ? 2.972 -6.276 9.611 1.00 98.50 126 THR A C 1
ATOM 1007 O O . THR A 1 126 ? 3.693 -5.460 10.182 1.00 98.50 126 THR A O 1
ATOM 1010 N N . GLN A 1 127 ? 2.866 -7.541 10.019 1.00 98.06 127 GLN A N 1
ATOM 1011 C CA . GLN A 1 127 ? 3.605 -8.078 11.163 1.00 98.06 127 GLN A CA 1
ATOM 1012 C C . GLN A 1 127 ? 5.120 -8.053 10.922 1.00 98.06 127 GLN A C 1
ATOM 1014 O O . GLN A 1 127 ? 5.871 -7.559 11.764 1.00 98.06 127 GLN A O 1
ATOM 1019 N N . GLU A 1 128 ? 5.561 -8.558 9.769 1.00 97.19 128 GLU A N 1
ATOM 1020 C CA . GLU A 1 128 ? 6.975 -8.785 9.462 1.00 97.19 128 GLU A CA 1
ATOM 1021 C C . GLU A 1 128 ? 7.749 -7.507 9.143 1.00 97.19 128 GLU A C 1
ATOM 1023 O O . GLU A 1 128 ? 8.893 -7.382 9.576 1.00 97.19 128 GLU A O 1
ATOM 1028 N N . ALA A 1 129 ? 7.156 -6.561 8.408 1.00 95.50 129 ALA A N 1
ATOM 1029 C CA . ALA A 1 129 ? 7.877 -5.384 7.922 1.00 95.50 129 ALA A CA 1
ATOM 1030 C C . ALA A 1 129 ? 7.474 -4.070 8.590 1.00 95.50 129 ALA A C 1
ATOM 1032 O O . ALA A 1 129 ? 8.320 -3.185 8.700 1.00 95.50 129 ALA A O 1
ATOM 1033 N N . VAL A 1 130 ? 6.214 -3.914 9.009 1.00 96.44 130 VAL A N 1
ATOM 1034 C CA . VAL A 1 130 ? 5.722 -2.635 9.547 1.00 96.44 130 VAL A CA 1
ATOM 1035 C C . VAL A 1 130 ? 5.816 -2.613 11.067 1.00 96.44 130 VAL A C 1
ATOM 1037 O O . VAL A 1 130 ? 6.512 -1.775 11.635 1.00 96.44 130 VAL A O 1
ATOM 1040 N N . ILE A 1 131 ? 5.165 -3.563 11.736 1.00 96.56 131 ILE A N 1
ATOM 1041 C CA . ILE A 1 131 ? 5.108 -3.624 13.201 1.00 96.56 131 ILE A CA 1
ATOM 1042 C C . ILE A 1 131 ? 6.483 -3.904 13.805 1.00 96.56 131 ILE A C 1
ATOM 1044 O O . ILE A 1 131 ? 6.861 -3.249 14.775 1.00 96.56 131 ILE A O 1
ATOM 1048 N N . SER A 1 132 ? 7.258 -4.814 13.210 1.00 96.00 132 SER A N 1
ATOM 1049 C CA . SER A 1 132 ? 8.616 -5.147 13.666 1.00 96.00 132 SER A CA 1
ATOM 1050 C C . SER A 1 132 ? 9.581 -3.951 13.685 1.00 96.00 132 SER A C 1
ATOM 1052 O O . SER A 1 132 ? 10.589 -3.992 14.388 1.00 96.00 132 SER A O 1
ATOM 1054 N N . GLN A 1 133 ? 9.273 -2.892 12.929 1.00 95.31 133 GLN A N 1
ATOM 1055 C CA . GLN A 1 133 ? 10.064 -1.664 12.822 1.00 95.31 133 GLN A CA 1
ATOM 1056 C C . GLN A 1 133 ? 9.406 -0.457 13.505 1.00 95.31 133 GLN A C 1
ATOM 1058 O O . GLN A 1 133 ? 9.934 0.656 13.414 1.00 95.31 133 GLN A O 1
ATOM 1063 N N . SER A 1 134 ? 8.252 -0.655 14.149 1.00 95.31 134 SER A N 1
ATOM 1064 C CA . SER A 1 134 ? 7.546 0.393 14.883 1.00 95.31 134 SER A CA 1
ATOM 1065 C C . SER A 1 134 ? 8.146 0.593 16.274 1.00 95.31 134 SER A C 1
ATOM 1067 O O . SER A 1 134 ? 8.489 -0.364 16.967 1.00 95.31 134 SER A O 1
ATOM 1069 N N . ASN A 1 135 ? 8.271 1.852 16.678 1.00 95.38 135 ASN A N 1
ATOM 1070 C CA . ASN A 1 135 ? 8.687 2.251 18.015 1.00 95.38 135 ASN A CA 1
ATOM 1071 C C . ASN A 1 135 ? 7.458 2.446 18.918 1.00 95.38 135 ASN A C 1
ATOM 1073 O O . ASN A 1 135 ? 6.352 2.700 18.437 1.00 95.38 135 ASN A O 1
ATOM 1077 N N . ASP A 1 136 ? 7.660 2.432 20.238 1.00 91.88 136 ASP A N 1
ATOM 1078 C CA . ASP A 1 136 ? 6.579 2.615 21.224 1.00 91.88 136 ASP A CA 1
ATOM 1079 C C . ASP A 1 136 ? 5.837 3.957 21.082 1.00 91.88 136 ASP A C 1
ATOM 1081 O O . ASP A 1 136 ? 4.669 4.060 21.445 1.00 91.88 136 ASP A O 1
ATOM 1085 N N . ASN A 1 137 ? 6.493 4.984 20.530 1.00 92.25 137 ASN A N 1
ATOM 1086 C CA . ASN A 1 137 ? 5.888 6.293 20.259 1.00 92.25 137 ASN A CA 1
ATOM 1087 C C . ASN A 1 137 ? 5.158 6.372 18.904 1.00 92.25 137 ASN A C 1
ATOM 1089 O O . ASN A 1 137 ? 4.793 7.463 18.484 1.00 92.25 137 ASN A O 1
ATOM 1093 N N . GLY A 1 138 ? 5.014 5.256 18.185 1.00 93.38 138 GLY A N 1
ATOM 1094 C CA . GLY A 1 138 ? 4.346 5.201 16.884 1.00 93.38 138 GLY A CA 1
ATOM 1095 C C . GLY A 1 138 ? 5.207 5.570 15.682 1.00 93.38 138 GLY A C 1
ATOM 1096 O O . GLY A 1 138 ? 4.754 5.381 14.560 1.00 93.38 138 GLY A O 1
ATOM 1097 N N . SER A 1 139 ? 6.435 6.051 15.892 1.00 94.38 139 SER A N 1
ATOM 1098 C CA . SER A 1 139 ? 7.401 6.308 14.816 1.00 94.38 139 SER A CA 1
ATOM 1099 C C . SER A 1 139 ? 8.014 5.015 14.260 1.00 94.38 139 SER A C 1
ATOM 1101 O O . SER A 1 139 ? 7.821 3.935 14.820 1.00 94.38 139 SER A O 1
ATOM 1103 N N . PHE A 1 140 ? 8.813 5.122 13.195 1.00 93.00 140 PHE A N 1
ATOM 1104 C CA . PHE A 1 140 ? 9.511 3.987 12.580 1.00 93.00 140 PHE A CA 1
ATOM 1105 C C . PHE A 1 140 ? 11.035 4.137 12.634 1.00 93.00 140 PHE A C 1
ATOM 1107 O O . PHE A 1 140 ? 11.567 5.242 12.752 1.00 93.00 140 PHE A O 1
ATOM 1114 N N . GLY A 1 141 ? 11.751 3.012 12.567 1.00 83.25 141 GLY A N 1
ATOM 1115 C CA . GLY A 1 141 ? 13.187 2.938 12.866 1.00 83.25 141 GLY A CA 1
ATOM 1116 C C . GLY A 1 141 ? 14.126 3.818 12.026 1.00 83.25 141 GLY A C 1
ATOM 1117 O O . GLY A 1 141 ? 15.203 4.163 12.509 1.00 83.25 141 GLY A O 1
ATOM 1118 N N . ASN A 1 142 ? 13.757 4.217 10.803 1.00 87.81 142 ASN A N 1
ATOM 1119 C CA . ASN A 1 142 ? 14.581 5.106 9.976 1.00 87.81 142 ASN A CA 1
ATOM 1120 C C . ASN A 1 142 ? 14.009 6.536 9.924 1.00 87.81 142 ASN A C 1
ATOM 1122 O O . ASN A 1 142 ? 12.800 6.744 9.963 1.00 87.81 142 ASN A O 1
ATOM 1126 N N . ALA A 1 143 ? 14.890 7.537 9.808 1.00 88.75 143 ALA A N 1
ATOM 1127 C CA . ALA A 1 143 ? 14.482 8.946 9.753 1.00 88.75 143 ALA A CA 1
ATOM 1128 C C . ALA A 1 143 ? 13.571 9.248 8.550 1.00 88.75 143 ALA A C 1
ATOM 1130 O O . ALA A 1 143 ? 12.672 10.068 8.656 1.00 88.75 143 ALA A O 1
ATOM 1131 N N . HIS A 1 144 ? 13.762 8.532 7.439 1.00 88.25 144 HIS A N 1
ATOM 1132 C CA . HIS A 1 144 ? 12.945 8.668 6.236 1.00 88.25 144 HIS A CA 1
ATOM 1133 C C . HIS A 1 144 ? 11.461 8.375 6.505 1.00 88.25 144 HIS A C 1
ATOM 1135 O O . HIS A 1 144 ? 10.611 9.205 6.218 1.00 88.25 144 HIS A O 1
ATOM 1141 N N . ASN A 1 145 ? 11.131 7.244 7.137 1.00 90.81 145 ASN A N 1
ATOM 1142 C CA . ASN A 1 145 ? 9.741 6.888 7.443 1.00 90.81 145 ASN A CA 1
ATOM 1143 C C . ASN A 1 145 ? 9.138 7.714 8.590 1.00 90.81 145 ASN A C 1
ATOM 1145 O O . ASN A 1 145 ? 7.941 7.613 8.827 1.00 90.81 145 ASN A O 1
ATOM 1149 N N . GLN A 1 146 ? 9.943 8.516 9.294 1.00 90.88 146 GLN A N 1
ATOM 1150 C CA . GLN A 1 146 ? 9.465 9.476 10.293 1.00 90.88 146 GLN A CA 1
ATOM 1151 C C . GLN A 1 146 ? 9.009 10.796 9.666 1.00 90.88 146 GLN A C 1
ATOM 1153 O O . GLN A 1 146 ? 8.268 11.553 10.290 1.00 90.88 146 GLN A O 1
ATOM 1158 N N . GLU A 1 147 ? 9.442 11.101 8.442 1.00 85.75 147 GLU A N 1
ATOM 1159 C CA . GLU A 1 147 ? 8.977 12.297 7.755 1.00 85.75 147 GLU A CA 1
ATOM 1160 C C . GLU A 1 147 ? 7.476 12.157 7.445 1.00 85.75 147 GLU A C 1
ATOM 1162 O O . GLU A 1 147 ? 7.033 11.130 6.927 1.00 85.75 147 GLU A O 1
ATOM 1167 N N . ALA A 1 148 ? 6.697 13.213 7.710 1.00 82.81 148 ALA A N 1
ATOM 1168 C CA . ALA A 1 148 ? 5.230 13.163 7.722 1.00 82.81 148 ALA A CA 1
ATOM 1169 C C . ALA A 1 148 ? 4.603 12.506 6.475 1.00 82.81 148 ALA A C 1
ATOM 1171 O O . ALA A 1 148 ? 3.717 11.674 6.603 1.00 82.81 148 ALA A O 1
ATOM 1172 N N . TRP A 1 149 ? 5.088 12.825 5.271 1.00 77.56 149 TRP A N 1
ATOM 1173 C CA . TRP A 1 149 ? 4.650 12.215 4.006 1.00 77.56 149 TRP A CA 1
ATOM 1174 C C . TRP A 1 149 ? 4.830 10.691 3.917 1.00 77.56 149 TRP A C 1
ATOM 1176 O O . TRP A 1 149 ? 3.896 9.988 3.527 1.00 77.56 149 TRP A O 1
ATOM 1186 N N . TYR A 1 150 ? 6.000 10.158 4.278 1.00 86.75 150 TYR A N 1
ATOM 1187 C CA . TYR A 1 150 ? 6.235 8.714 4.268 1.00 86.75 150 TYR A CA 1
ATOM 1188 C C . TYR A 1 150 ? 5.498 8.025 5.403 1.00 86.75 150 TYR A C 1
ATOM 1190 O O . TYR A 1 150 ? 4.925 6.954 5.200 1.00 86.75 150 TYR A O 1
ATOM 1198 N N . HIS A 1 151 ? 5.447 8.675 6.562 1.00 91.69 151 HIS A N 1
ATOM 1199 C CA . HIS A 1 151 ? 4.653 8.209 7.688 1.00 91.69 151 HIS A CA 1
ATOM 1200 C C . HIS A 1 151 ? 3.170 8.102 7.315 1.00 91.69 151 HIS A C 1
ATOM 1202 O O . HIS A 1 151 ? 2.526 7.092 7.592 1.00 91.69 151 HIS A O 1
ATOM 1208 N N . GLY A 1 152 ? 2.651 9.085 6.577 1.00 88.25 152 GLY A N 1
ATOM 1209 C CA . GLY A 1 152 ? 1.312 9.066 6.003 1.00 88.25 152 GLY A CA 1
ATOM 1210 C C . GLY A 1 152 ? 1.060 7.822 5.148 1.00 88.25 152 GLY A C 1
ATOM 1211 O O . GLY A 1 152 ? 0.069 7.130 5.360 1.00 88.25 152 GLY A O 1
ATOM 1212 N N . PHE A 1 153 ? 1.975 7.449 4.245 1.00 88.88 153 PHE A N 1
ATOM 1213 C CA . PHE A 1 153 ? 1.820 6.207 3.470 1.00 88.88 153 PHE A CA 1
ATOM 1214 C C . PHE A 1 153 ? 1.682 4.962 4.346 1.00 88.88 153 PHE A C 1
ATOM 1216 O O . PHE A 1 153 ? 0.924 4.052 4.002 1.00 88.88 153 PHE A O 1
ATOM 1223 N N . ILE A 1 154 ? 2.415 4.918 5.458 1.00 94.88 154 ILE A N 1
ATOM 1224 C CA . ILE A 1 154 ? 2.376 3.795 6.388 1.00 94.88 154 ILE A CA 1
ATOM 1225 C C . ILE A 1 154 ? 1.024 3.739 7.092 1.00 94.88 154 ILE A C 1
ATOM 1227 O O . ILE A 1 154 ? 0.383 2.686 7.109 1.00 94.88 154 ILE A O 1
ATOM 1231 N N . VAL A 1 155 ? 0.552 4.883 7.589 1.00 94.31 155 VAL A N 1
ATOM 1232 C CA . VAL A 1 155 ? -0.768 5.001 8.215 1.00 94.31 155 VAL A CA 1
ATOM 1233 C C . VAL A 1 155 ? -1.881 4.623 7.231 1.00 94.31 155 VAL A C 1
ATOM 1235 O O . VAL A 1 155 ? -2.728 3.816 7.603 1.00 94.31 155 VAL A O 1
ATOM 1238 N N . SER A 1 156 ? -1.852 5.079 5.969 1.00 92.12 156 SER A N 1
ATOM 1239 C CA . SER A 1 156 ? -2.819 4.654 4.932 1.00 92.12 156 SER A CA 1
ATOM 1240 C C . SER A 1 156 ? -2.900 3.129 4.796 1.00 92.12 156 SER A C 1
ATOM 1242 O O . SER A 1 156 ? -3.996 2.568 4.777 1.00 92.12 156 SER A O 1
ATOM 1244 N N . GLY A 1 157 ? -1.756 2.438 4.745 1.00 96.19 157 GLY A N 1
ATOM 1245 C CA . GLY A 1 157 ? -1.727 0.975 4.657 1.00 96.19 157 GLY A CA 1
ATOM 1246 C C . GLY A 1 157 ? -2.355 0.290 5.875 1.00 96.19 157 GLY A C 1
ATOM 1247 O O . GLY A 1 157 ? -3.165 -0.626 5.720 1.00 96.19 157 GLY A O 1
ATOM 1248 N N . LEU A 1 158 ? -2.045 0.768 7.085 1.00 97.25 158 LEU A N 1
ATOM 1249 C CA . LEU A 1 158 ? -2.622 0.248 8.332 1.00 97.25 158 LEU A CA 1
ATOM 1250 C C . LEU A 1 158 ? -4.136 0.507 8.424 1.00 97.25 158 LEU A C 1
ATOM 1252 O O . LEU A 1 158 ? -4.890 -0.376 8.837 1.00 97.25 158 LEU A O 1
ATOM 1256 N N . VAL A 1 159 ? -4.590 1.692 8.006 1.00 95.31 159 VAL A N 1
ATOM 1257 C CA . VAL A 1 159 ? -6.013 2.055 7.932 1.00 95.31 159 VAL A CA 1
ATOM 1258 C C . VAL A 1 159 ? -6.753 1.138 6.960 1.00 95.31 159 VAL A C 1
ATOM 1260 O O . VAL A 1 159 ? -7.791 0.578 7.316 1.00 95.31 159 VAL A O 1
ATOM 1263 N N . ALA A 1 160 ? -6.216 0.935 5.755 1.00 96.12 160 ALA A N 1
ATOM 1264 C CA . ALA A 1 160 ? -6.826 0.064 4.756 1.00 96.12 160 ALA A CA 1
ATOM 1265 C C . ALA A 1 160 ? -6.943 -1.383 5.254 1.00 96.12 160 ALA A C 1
ATOM 1267 O O . ALA A 1 160 ? -8.008 -1.991 5.112 1.00 96.12 160 ALA A O 1
ATOM 1268 N N . LEU A 1 161 ? -5.902 -1.908 5.910 1.00 98.38 161 LEU A N 1
ATOM 1269 C CA . LEU A 1 161 ? -5.959 -3.232 6.526 1.00 98.38 161 LEU A CA 1
ATOM 1270 C C . LEU A 1 161 ? -7.015 -3.289 7.632 1.00 98.38 161 LEU A C 1
ATOM 1272 O O . LEU A 1 161 ? -7.801 -4.234 7.686 1.00 98.38 161 LEU A O 1
ATOM 1276 N N . LYS A 1 162 ? -7.103 -2.257 8.478 1.00 97.38 162 LYS A N 1
ATOM 1277 C CA . LYS A 1 162 ? -8.115 -2.199 9.539 1.00 97.38 162 LYS A CA 1
ATOM 1278 C C . LYS A 1 162 ? -9.539 -2.235 8.980 1.00 97.38 162 LYS A C 1
ATOM 1280 O O . LYS A 1 162 ? -10.394 -2.893 9.566 1.00 97.38 162 LYS A O 1
ATOM 1285 N N . GLN A 1 163 ? -9.788 -1.565 7.856 1.00 95.06 163 GLN A N 1
ATOM 1286 C CA . GLN A 1 163 ? -11.082 -1.598 7.163 1.00 95.06 163 GLN A CA 1
ATOM 1287 C C . GLN A 1 163 ? -11.383 -2.958 6.518 1.00 95.06 163 GLN A C 1
ATOM 1289 O O . GLN A 1 163 ? -12.548 -3.308 6.343 1.00 95.06 163 GLN A O 1
ATOM 1294 N N . ALA A 1 164 ? -10.349 -3.701 6.125 1.00 97.31 164 ALA A N 1
ATOM 1295 C CA . ALA A 1 164 ? -10.483 -5.002 5.481 1.00 97.31 164 ALA A CA 1
ATOM 1296 C C . ALA A 1 164 ? -10.711 -6.146 6.487 1.00 97.31 164 ALA A C 1
ATOM 1298 O O . ALA A 1 164 ? -11.385 -7.124 6.165 1.00 97.31 164 ALA A O 1
ATOM 1299 N N . LEU A 1 165 ? -10.170 -6.036 7.702 1.00 97.38 165 LEU A N 1
ATOM 1300 C CA . LEU A 1 165 ? -10.275 -7.086 8.712 1.00 97.38 165 LEU A CA 1
ATOM 1301 C C . LEU A 1 165 ? -11.718 -7.282 9.212 1.00 97.38 165 LEU A C 1
ATOM 1303 O O . LEU A 1 165 ? -12.363 -6.322 9.642 1.00 97.38 165 LEU A O 1
ATOM 1307 N N . PRO A 1 166 ? -12.211 -8.535 9.287 1.00 95.81 166 PRO A N 1
ATOM 1308 C CA . PRO A 1 166 ? -13.419 -8.843 10.043 1.00 95.81 166 PRO A CA 1
ATOM 1309 C C . PRO A 1 166 ? -13.291 -8.374 11.497 1.00 95.81 166 PRO A C 1
ATOM 1311 O O . PRO A 1 166 ? -12.227 -8.505 12.100 1.00 95.81 166 PRO A O 1
ATOM 1314 N N . ALA A 1 167 ? -14.379 -7.898 12.110 1.00 94.38 167 ALA A N 1
ATOM 1315 C CA . ALA A 1 167 ? -14.351 -7.391 13.489 1.00 94.38 167 ALA A CA 1
ATOM 1316 C C . ALA A 1 167 ? -13.822 -8.420 14.512 1.00 94.38 167 ALA A C 1
ATOM 1318 O O . ALA A 1 167 ? -13.169 -8.057 15.486 1.00 94.38 167 ALA A O 1
ATOM 1319 N N . SER A 1 168 ? -14.059 -9.712 14.272 1.00 96.19 168 SER A N 1
ATOM 1320 C CA . SER A 1 168 ? -13.597 -10.816 15.121 1.00 96.19 168 SER A CA 1
ATOM 1321 C C . SER A 1 168 ? -12.187 -11.321 14.795 1.00 96.19 168 SER A C 1
ATOM 1323 O O . SER A 1 168 ? -11.772 -12.329 15.361 1.00 96.19 168 SER A O 1
ATOM 1325 N N . HIS A 1 169 ? -11.470 -10.699 13.855 1.00 97.81 169 HIS A N 1
ATOM 1326 C CA . HIS A 1 169 ? -10.141 -11.159 13.465 1.00 97.81 169 HIS A CA 1
ATOM 1327 C C . HIS A 1 169 ? -9.139 -10.977 14.613 1.00 97.81 169 HIS A C 1
ATOM 1329 O O . HIS A 1 169 ? -9.056 -9.903 15.209 1.00 97.81 169 HIS A O 1
ATOM 1335 N N . GLU A 1 170 ? -8.348 -12.011 14.903 1.00 97.94 170 GLU A N 1
ATOM 1336 C CA . GLU A 1 170 ? -7.431 -12.043 16.055 1.00 97.94 170 GLU A CA 1
ATOM 1337 C C . GLU A 1 170 ? -6.319 -10.988 15.990 1.00 97.94 170 GLU A C 1
ATOM 1339 O O . GLU A 1 170 ? -5.809 -10.555 17.017 1.00 97.94 170 GLU A O 1
ATOM 1344 N N . PHE A 1 171 ? -5.978 -10.536 14.782 1.00 98.25 171 PHE A N 1
ATOM 1345 C CA . PHE A 1 171 ? -4.985 -9.484 14.564 1.00 98.25 171 PHE A CA 1
ATOM 1346 C C . PHE A 1 171 ? -5.474 -8.072 14.944 1.00 98.25 171 PHE A C 1
ATOM 1348 O O . PHE A 1 171 ? -4.652 -7.172 15.097 1.00 98.25 171 PHE A O 1
ATOM 1355 N N . ASN A 1 172 ? -6.786 -7.856 15.131 1.00 97.25 172 ASN A N 1
ATOM 1356 C CA . ASN A 1 172 ? -7.338 -6.520 15.401 1.00 97.25 172 ASN A CA 1
ATOM 1357 C C . ASN A 1 172 ? -6.707 -5.809 16.610 1.00 97.25 172 ASN A C 1
ATOM 1359 O O . ASN A 1 172 ? -6.311 -4.661 16.433 1.00 97.25 172 ASN A O 1
ATOM 1363 N N . PRO A 1 173 ? -6.555 -6.429 17.800 1.00 97.12 173 PRO A N 1
ATOM 1364 C CA . PRO A 1 173 ? -5.982 -5.736 18.955 1.00 97.12 173 PRO A CA 1
ATOM 1365 C C . PRO A 1 173 ? -4.536 -5.284 18.723 1.00 97.12 173 PRO A C 1
ATOM 1367 O O . PRO A 1 173 ? -4.139 -4.213 19.173 1.00 97.12 173 PRO A O 1
ATOM 1370 N N . VAL A 1 174 ? -3.757 -6.090 17.992 1.00 97.44 174 VAL A N 1
ATOM 1371 C CA . VAL A 1 174 ? -2.372 -5.758 17.635 1.00 97.44 174 VAL A CA 1
ATOM 1372 C C . VAL A 1 174 ? -2.357 -4.591 16.651 1.00 97.44 174 VAL A C 1
ATOM 1374 O O . VAL A 1 174 ? -1.670 -3.599 16.883 1.00 97.44 174 VAL A O 1
ATOM 1377 N N . LEU A 1 175 ? -3.156 -4.669 15.583 1.00 97.25 175 LEU A N 1
ATOM 1378 C CA . LEU A 1 175 ? -3.242 -3.598 14.595 1.00 97.25 175 LEU A CA 1
ATOM 1379 C C . LEU A 1 175 ? -3.721 -2.280 15.215 1.00 97.25 175 LEU A C 1
ATOM 1381 O O . LEU A 1 175 ? -3.145 -1.240 14.924 1.00 97.25 175 LEU A O 1
ATOM 1385 N N . GLU A 1 176 ? -4.743 -2.311 16.070 1.00 95.88 176 GLU A N 1
ATOM 1386 C CA . GLU A 1 176 ? -5.302 -1.119 16.718 1.00 95.88 176 GLU A CA 1
ATOM 1387 C C . GLU A 1 176 ? -4.278 -0.395 17.590 1.00 95.88 176 GLU A C 1
ATOM 1389 O O . GLU A 1 176 ? -4.195 0.830 17.529 1.00 95.88 176 GLU A O 1
ATOM 1394 N N . PHE A 1 177 ? -3.468 -1.135 18.353 1.00 95.56 177 PHE A N 1
ATOM 1395 C CA . PHE A 1 177 ? -2.399 -0.551 19.160 1.00 95.56 177 PHE A CA 1
ATOM 1396 C C . PHE A 1 177 ? -1.385 0.210 18.291 1.00 95.56 177 PHE A C 1
ATOM 1398 O O . PHE A 1 177 ? -1.128 1.391 18.524 1.00 95.56 177 PHE A O 1
ATOM 1405 N N . HIS A 1 178 ? -0.854 -0.437 17.249 1.00 96.75 178 HIS A N 1
ATOM 1406 C CA . HIS A 1 178 ? 0.155 0.182 16.384 1.00 96.75 178 HIS A CA 1
ATOM 1407 C C . HIS A 1 178 ? -0.421 1.301 15.512 1.00 96.75 178 HIS A C 1
ATOM 1409 O O . HIS A 1 178 ? 0.226 2.333 15.346 1.00 96.75 178 HIS A O 1
ATOM 1415 N N . LEU A 1 179 ? -1.641 1.136 14.995 1.00 95.81 179 LEU A N 1
ATOM 1416 C CA . LEU A 1 179 ? -2.335 2.170 14.231 1.00 95.81 179 LEU A CA 1
ATOM 1417 C C . LEU A 1 179 ? -2.597 3.409 15.093 1.00 95.81 179 LEU A C 1
ATOM 1419 O O .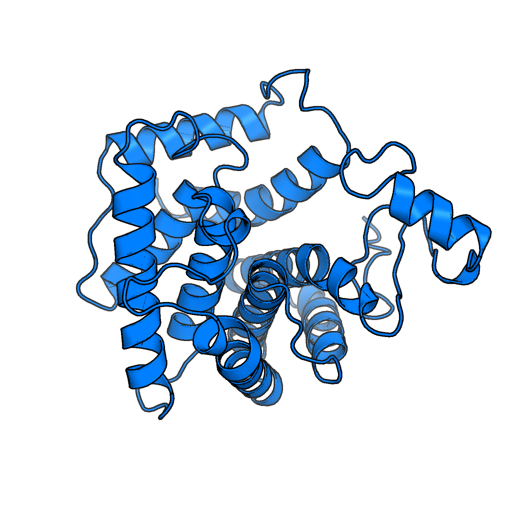 LEU A 1 179 ? -2.336 4.517 14.636 1.00 95.81 179 LEU A O 1
ATOM 1423 N N . SER A 1 180 ? -3.054 3.237 16.338 1.00 93.75 180 SER A N 1
ATOM 1424 C CA . SER A 1 180 ? -3.281 4.362 17.252 1.00 93.75 180 SER A CA 1
ATOM 1425 C C . SER A 1 180 ? -2.001 5.158 17.486 1.00 93.75 180 SER A C 1
ATOM 1427 O O . SER A 1 180 ? -2.011 6.377 17.344 1.00 93.75 180 SER A O 1
ATOM 1429 N N . ASN A 1 181 ? -0.893 4.479 17.795 1.00 94.88 181 ASN A N 1
ATOM 1430 C CA . ASN A 1 181 ? 0.381 5.154 18.033 1.00 94.88 181 ASN A CA 1
ATOM 1431 C C . ASN A 1 181 ? 0.887 5.848 16.760 1.00 94.88 181 ASN A C 1
ATOM 1433 O O . ASN A 1 181 ? 1.349 6.985 16.820 1.00 94.88 181 ASN A O 1
ATOM 1437 N N . ALA A 1 182 ? 0.774 5.192 15.601 1.00 94.44 182 ALA A N 1
ATOM 1438 C CA . ALA A 1 182 ? 1.187 5.774 14.329 1.00 94.44 182 ALA A CA 1
ATOM 1439 C C . ALA A 1 182 ? 0.360 7.021 13.967 1.00 94.44 182 ALA A C 1
ATOM 1441 O O . ALA A 1 182 ? 0.929 7.990 13.469 1.00 94.44 182 ALA A O 1
ATOM 1442 N N . ILE A 1 183 ? -0.948 7.034 14.246 1.00 90.12 183 ILE A N 1
ATOM 1443 C CA . ILE A 1 183 ? -1.793 8.225 14.066 1.00 90.12 183 ILE A CA 1
ATOM 1444 C C . ILE A 1 183 ? -1.334 9.348 14.998 1.00 90.12 183 ILE A C 1
ATOM 1446 O O . ILE A 1 183 ? -1.091 10.447 14.515 1.00 90.12 183 ILE A O 1
ATOM 1450 N N . THR A 1 184 ? -1.137 9.076 16.292 1.00 89.44 184 THR A N 1
ATOM 1451 C CA . THR A 1 184 ? -0.650 10.088 17.247 1.00 89.44 184 THR A CA 1
ATOM 1452 C C . THR A 1 184 ? 0.681 10.695 16.802 1.00 89.44 184 THR A C 1
ATOM 1454 O O . THR A 1 184 ? 0.835 11.913 16.805 1.00 89.44 184 THR A O 1
ATOM 1457 N N . TYR A 1 185 ? 1.623 9.874 16.330 1.00 91.25 185 TYR A N 1
ATOM 1458 C CA . TYR A 1 185 ? 2.881 10.383 15.786 1.00 91.25 185 TYR A CA 1
ATOM 1459 C C . TYR A 1 185 ? 2.668 11.271 14.549 1.00 91.25 185 TYR A C 1
ATOM 1461 O O . TYR A 1 185 ? 3.315 12.310 14.404 1.00 91.25 185 TYR A O 1
ATOM 1469 N N . LEU A 1 186 ? 1.743 10.893 13.657 1.00 87.38 186 LEU A N 1
ATOM 1470 C CA . LEU A 1 186 ? 1.405 11.702 12.486 1.00 87.38 186 LEU A CA 1
ATOM 1471 C C . LEU A 1 186 ? 0.847 13.074 12.899 1.00 87.38 186 LEU A C 1
ATOM 1473 O O . LEU A 1 186 ? 1.286 14.084 12.347 1.00 87.38 186 LEU A O 1
ATOM 1477 N N . GLU A 1 187 ? -0.060 13.127 13.879 1.00 83.19 187 GLU A N 1
ATOM 1478 C CA . GLU A 1 187 ? -0.600 14.377 14.449 1.00 83.19 187 GLU A CA 1
ATOM 1479 C C . GLU A 1 187 ? 0.537 15.269 14.957 1.00 83.19 187 GLU A C 1
ATOM 1481 O O . GLU A 1 187 ? 0.715 16.394 14.487 1.00 83.19 187 GLU A O 1
ATOM 1486 N N . GLU A 1 188 ? 1.395 14.726 15.821 1.00 84.88 188 GLU A N 1
ATOM 1487 C CA . GLU A 1 188 ? 2.527 15.453 16.405 1.00 84.88 188 GLU A CA 1
ATOM 1488 C C . GLU A 1 188 ? 3.540 15.942 15.356 1.00 84.88 188 GLU A C 1
ATOM 1490 O O . GLU A 1 188 ? 4.152 17.002 15.523 1.00 84.88 188 GLU A O 1
ATOM 1495 N N . SER A 1 189 ? 3.732 15.186 14.270 1.00 79.50 189 SER A N 1
ATOM 1496 C CA . SER A 1 189 ? 4.644 15.546 13.176 1.00 79.50 189 SER A CA 1
ATOM 1497 C C . SER A 1 189 ? 4.072 16.617 12.237 1.00 79.50 189 SER A C 1
ATOM 1499 O O . SER A 1 189 ? 4.829 17.361 11.607 1.00 79.50 189 SER A O 1
ATOM 1501 N N . THR A 1 190 ? 2.742 16.720 12.145 1.00 70.69 190 THR A N 1
ATOM 1502 C CA . THR A 1 190 ? 2.046 17.649 11.239 1.00 70.69 190 THR A CA 1
ATOM 1503 C C . THR A 1 190 ? 1.679 18.971 11.914 1.00 70.69 190 THR A C 1
ATOM 1505 O O . THR A 1 190 ? 1.700 20.010 11.250 1.00 70.69 190 THR A O 1
ATOM 1508 N N . ASP A 1 191 ? 1.470 18.977 13.233 1.00 62.66 191 ASP A N 1
ATOM 1509 C CA . ASP A 1 191 ? 1.178 20.180 14.030 1.00 62.66 191 ASP A CA 1
ATOM 1510 C C . ASP A 1 191 ? 2.362 21.160 14.153 1.00 62.66 191 ASP A C 1
ATOM 1512 O O . ASP A 1 191 ? 2.185 22.321 14.526 1.00 62.66 191 ASP A O 1
ATOM 1516 N N . GLN A 1 192 ? 3.580 20.760 13.776 1.00 51.72 192 GLN A N 1
ATOM 1517 C CA . GLN A 1 192 ? 4.794 21.585 13.912 1.00 51.72 192 GLN A CA 1
ATOM 1518 C C . GLN A 1 192 ? 4.918 22.733 12.889 1.00 51.72 192 GLN A C 1
ATOM 1520 O O . GLN A 1 192 ? 6.014 23.237 12.645 1.00 51.72 192 GLN A O 1
ATOM 1525 N N . GLY A 1 193 ? 3.816 23.169 12.269 1.00 46.12 193 GLY A N 1
ATOM 1526 C CA . GLY A 1 193 ? 3.829 24.261 11.289 1.00 46.12 193 GLY A CA 1
ATOM 1527 C C . GLY A 1 193 ? 4.670 23.945 10.051 1.00 46.12 193 GLY A C 1
ATOM 1528 O O . GLY A 1 193 ? 5.111 24.856 9.347 1.00 46.12 193 GLY A O 1
ATOM 1529 N 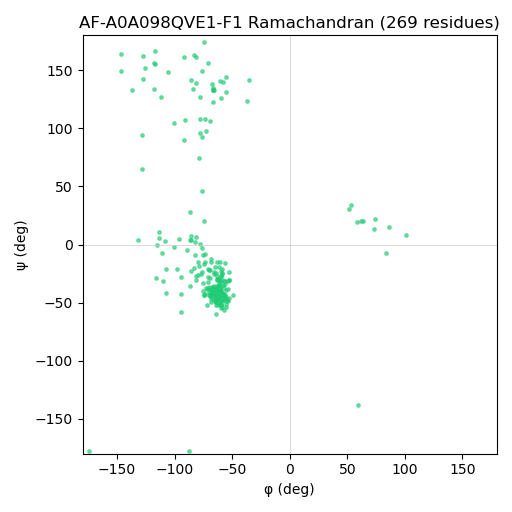N . SER A 1 194 ? 4.919 22.657 9.792 1.00 50.62 194 SER A N 1
ATOM 1530 C CA . SER A 1 194 ? 5.670 22.229 8.627 1.00 50.62 194 SER A CA 1
ATOM 1531 C C . SER A 1 194 ? 4.846 22.553 7.381 1.00 50.62 194 SER A C 1
ATOM 1533 O O . SER A 1 194 ? 3.728 22.044 7.252 1.00 50.62 194 SER A O 1
ATOM 1535 N N . PRO A 1 195 ? 5.368 23.342 6.422 1.00 47.28 195 PRO A N 1
ATOM 1536 C CA . PRO A 1 195 ? 4.697 23.550 5.140 1.00 47.28 195 PRO A CA 1
ATOM 1537 C C . PRO A 1 195 ? 4.424 22.220 4.413 1.00 47.28 195 PRO A C 1
ATOM 1539 O O . PRO A 1 195 ? 3.566 22.169 3.540 1.00 47.28 195 PRO A O 1
ATOM 1542 N N . TYR A 1 196 ? 5.077 21.129 4.828 1.00 48.16 196 TYR A N 1
ATOM 1543 C CA . TYR A 1 196 ? 4.894 19.776 4.313 1.00 48.16 196 TYR A CA 1
ATOM 1544 C C . TYR A 1 196 ? 3.709 18.997 4.899 1.00 48.16 196 TYR A C 1
ATOM 1546 O O . TYR A 1 196 ? 3.367 17.950 4.357 1.00 48.16 196 TYR A O 1
ATOM 1554 N N . ALA A 1 197 ? 3.027 19.490 5.942 1.00 49.78 197 ALA A N 1
ATOM 1555 C CA . ALA A 1 197 ? 1.831 18.829 6.480 1.00 49.78 197 ALA A CA 1
ATOM 1556 C C . ALA A 1 197 ? 0.706 18.703 5.431 1.00 49.78 197 ALA A C 1
ATOM 1558 O O . ALA A 1 197 ? -0.063 17.746 5.473 1.00 49.78 197 ALA A O 1
ATOM 1559 N N . PHE A 1 198 ? 0.673 19.613 4.448 1.00 51.78 198 PHE A N 1
ATOM 1560 C CA . PHE A 1 198 ? -0.319 19.649 3.365 1.00 51.78 198 PHE A CA 1
ATOM 1561 C C . PHE A 1 198 ? 0.278 19.807 1.967 1.00 51.78 198 PHE A C 1
ATOM 1563 O O . PHE A 1 198 ? -0.469 19.951 1.000 1.00 51.78 198 PHE A O 1
ATOM 1570 N N . GLN A 1 199 ? 1.605 19.816 1.837 1.00 51.44 199 GLN A N 1
ATOM 1571 C CA . GLN A 1 199 ? 2.221 19.869 0.518 1.00 51.44 199 GLN A CA 1
ATOM 1572 C C . GLN A 1 199 ? 2.280 18.489 -0.134 1.00 51.44 199 GLN A C 1
ATOM 1574 O O . GLN A 1 199 ? 2.090 17.436 0.475 1.00 51.44 199 GLN A O 1
ATOM 1579 N N . TRP A 1 200 ? 2.456 18.576 -1.444 1.00 50.69 200 TRP A N 1
ATOM 1580 C CA . TRP A 1 200 ? 2.430 17.537 -2.452 1.00 50.69 200 TRP A CA 1
ATOM 1581 C C . TRP A 1 200 ? 2.992 16.164 -2.018 1.00 50.69 200 TRP A C 1
ATOM 1583 O O . TRP A 1 200 ? 4.026 16.110 -1.353 1.00 50.69 200 TRP A O 1
ATOM 1593 N N . PRO A 1 201 ? 2.367 15.049 -2.449 1.00 50.12 201 PRO A N 1
ATOM 1594 C CA . PRO A 1 201 ? 1.134 14.957 -3.236 1.00 50.12 201 PRO A CA 1
ATOM 1595 C C . PRO A 1 201 ? -0.158 14.971 -2.391 1.00 50.12 201 PRO A C 1
ATOM 1597 O O . PRO A 1 201 ? -1.166 14.407 -2.804 1.00 50.12 201 PRO A O 1
ATOM 1600 N N . GLY A 1 202 ? -0.166 15.598 -1.205 1.00 57.78 202 GLY A N 1
ATOM 1601 C CA . GLY A 1 202 ? -1.375 15.650 -0.367 1.00 57.78 202 GLY A CA 1
ATOM 1602 C C . GLY A 1 202 ? -1.691 14.318 0.325 1.00 57.78 202 GLY A C 1
ATOM 1603 O O . GLY A 1 202 ? -2.825 14.074 0.729 1.00 57.78 202 GLY A O 1
ATOM 1604 N N . ILE A 1 203 ? -0.682 13.455 0.478 1.00 61.69 203 ILE A N 1
ATOM 1605 C CA . ILE A 1 203 ? -0.789 12.132 1.116 1.00 61.69 203 ILE A CA 1
ATOM 1606 C C . ILE A 1 203 ? -1.363 12.255 2.512 1.00 61.69 203 ILE A C 1
ATOM 1608 O O . ILE A 1 203 ? -2.274 11.520 2.850 1.00 61.69 203 ILE A O 1
ATOM 1612 N N . ASN A 1 204 ? -0.868 13.202 3.308 1.00 63.53 204 ASN A N 1
ATOM 1613 C CA . ASN A 1 204 ? -1.356 13.389 4.668 1.00 63.53 204 ASN A CA 1
ATOM 1614 C C . ASN A 1 204 ? -2.841 13.732 4.661 1.00 63.53 204 ASN A C 1
ATOM 1616 O O . ASN A 1 204 ? -3.605 13.174 5.429 1.00 63.53 204 ASN A O 1
ATOM 1620 N N . ALA A 1 205 ? -3.280 14.580 3.737 1.00 62.31 205 ALA A N 1
ATOM 1621 C CA . ALA A 1 205 ? -4.683 14.930 3.615 1.00 62.31 205 ALA A CA 1
ATOM 1622 C C . ALA A 1 205 ? -5.556 13.742 3.155 1.00 62.31 205 ALA A C 1
ATOM 1624 O O . ALA A 1 205 ? -6.653 13.540 3.674 1.00 62.31 205 ALA A O 1
ATOM 1625 N N . ARG A 1 206 ? -5.037 12.887 2.265 1.00 66.69 206 ARG A N 1
ATOM 1626 C CA . ARG A 1 206 ? -5.657 11.598 1.921 1.00 66.69 206 ARG A CA 1
ATOM 1627 C C . ARG A 1 206 ? -5.755 10.668 3.132 1.00 66.69 206 ARG A C 1
ATOM 1629 O O . ARG A 1 206 ? -6.827 10.137 3.395 1.00 66.69 206 ARG A O 1
ATOM 1636 N N . VAL A 1 207 ? -4.659 10.492 3.865 1.00 69.12 207 VAL A N 1
ATOM 1637 C CA . VAL A 1 207 ? -4.589 9.673 5.083 1.00 69.12 207 VAL A CA 1
ATOM 1638 C C . VAL A 1 207 ? -5.607 10.165 6.096 1.00 69.12 207 VAL A C 1
ATOM 1640 O O . VAL A 1 207 ? -6.346 9.369 6.662 1.00 69.12 207 VAL A O 1
ATOM 1643 N N . TRP A 1 208 ? -5.706 11.478 6.278 1.00 69.00 208 TRP A N 1
ATOM 1644 C CA . TRP A 1 208 ? -6.685 12.061 7.174 1.00 69.00 208 TRP A CA 1
ATOM 1645 C C . TRP A 1 208 ? -8.127 11.785 6.743 1.00 69.00 208 TRP A C 1
ATOM 1647 O O . TRP A 1 208 ? -8.943 11.432 7.587 1.00 69.00 208 TRP A O 1
ATOM 1657 N N . SER A 1 209 ? -8.441 11.866 5.447 1.00 69.38 209 SER A N 1
ATOM 1658 C CA . SER A 1 209 ? -9.757 11.459 4.936 1.00 69.38 209 SER A CA 1
ATOM 1659 C C . SER A 1 209 ? -10.026 9.963 5.168 1.00 69.38 209 SER A C 1
ATOM 1661 O O . SER A 1 209 ? -11.141 9.556 5.499 1.00 69.38 209 SER A O 1
ATOM 1663 N N . GLU A 1 210 ? -9.008 9.111 5.046 1.00 73.44 210 GLU A N 1
ATOM 1664 C CA . GLU A 1 210 ? -9.116 7.678 5.342 1.00 73.44 210 GLU A CA 1
ATOM 1665 C C . GLU A 1 210 ? -9.334 7.413 6.845 1.00 73.44 210 GLU A C 1
ATOM 1667 O O . GLU A 1 210 ? -10.152 6.559 7.198 1.00 73.44 210 GLU A O 1
ATOM 1672 N N . ILE A 1 211 ? -8.681 8.180 7.724 1.00 70.00 211 ILE A N 1
ATOM 1673 C CA . ILE A 1 211 ? -8.888 8.157 9.182 1.00 70.00 211 ILE A CA 1
ATOM 1674 C C . ILE A 1 211 ? -10.288 8.665 9.548 1.00 70.00 211 ILE A C 1
ATOM 1676 O O . ILE A 1 211 ? -10.959 8.068 10.387 1.00 70.00 211 ILE A O 1
ATOM 1680 N N . GLU A 1 212 ? -10.784 9.721 8.908 1.00 67.00 212 GLU A N 1
ATOM 1681 C CA . GLU A 1 212 ? -12.142 10.217 9.145 1.00 67.00 212 GLU A CA 1
ATOM 1682 C C . GLU A 1 212 ? -13.188 9.153 8.780 1.00 67.00 212 GLU A C 1
ATOM 1684 O O . GLU A 1 212 ? -14.113 8.894 9.552 1.00 67.00 212 GLU A O 1
ATO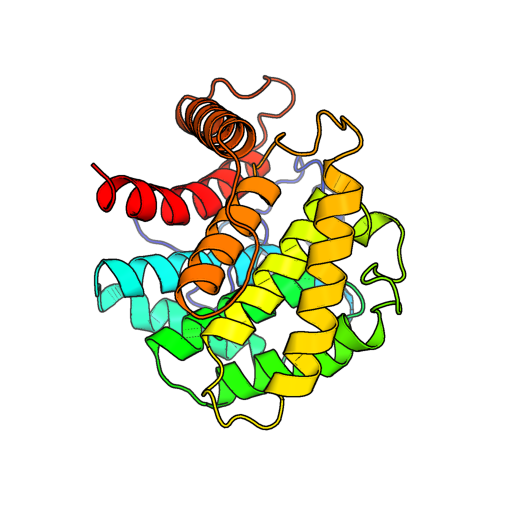M 1689 N N . ASN A 1 213 ? -12.983 8.429 7.678 1.00 65.50 213 ASN A N 1
ATOM 1690 C CA . ASN A 1 213 ? -13.815 7.275 7.336 1.00 65.50 213 ASN A CA 1
ATOM 1691 C C . ASN A 1 213 ? -13.731 6.146 8.386 1.00 65.50 213 ASN A C 1
ATOM 1693 O O . ASN A 1 213 ? -14.715 5.436 8.596 1.00 65.50 213 ASN A O 1
ATOM 1697 N N . LEU A 1 214 ? -12.604 5.992 9.099 1.00 60.25 214 LEU A N 1
ATOM 1698 C CA . LEU A 1 214 ? -12.530 5.116 10.277 1.00 60.25 214 LEU A CA 1
ATOM 1699 C C . LEU A 1 214 ? -13.307 5.669 11.483 1.00 60.25 214 LEU A C 1
ATOM 1701 O O . LEU A 1 214 ? -13.831 4.896 12.282 1.00 60.25 214 LEU A O 1
ATOM 1705 N N . SER A 1 215 ? -13.396 6.987 11.657 1.00 55.84 215 SER A N 1
ATOM 1706 C CA . SER A 1 215 ? -14.170 7.600 12.750 1.00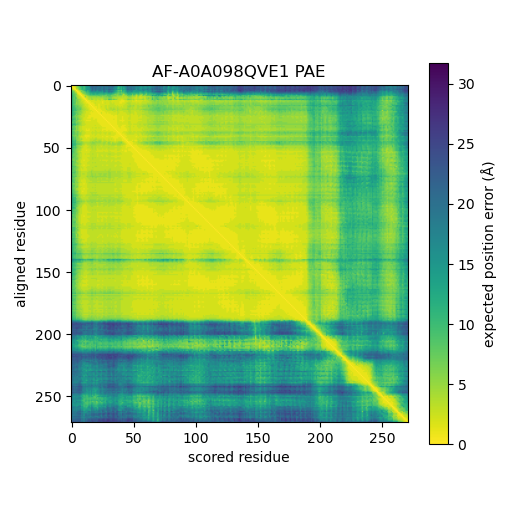 55.84 215 SER A CA 1
ATOM 1707 C C . SER A 1 215 ? -15.680 7.343 12.616 1.00 55.84 215 SER A C 1
ATOM 1709 O O . SER A 1 215 ? -16.393 7.223 13.609 1.00 55.84 215 SER A O 1
ATOM 1711 N N . ALA A 1 216 ? -16.181 7.115 11.398 1.00 51.72 216 ALA A N 1
ATOM 1712 C CA . ALA A 1 216 ? -17.553 6.646 11.197 1.00 51.72 216 ALA A CA 1
ATOM 1713 C C . ALA A 1 216 ? -17.798 5.233 11.779 1.00 51.72 216 ALA A C 1
ATOM 1715 O O . ALA A 1 216 ? -18.943 4.864 12.042 1.00 51.72 216 ALA A O 1
ATOM 1716 N N . ILE A 1 217 ? -16.732 4.457 12.019 1.00 44.09 217 ILE A N 1
ATOM 1717 C CA . ILE A 1 217 ? -16.766 3.106 12.604 1.00 44.09 217 ILE A CA 1
ATOM 1718 C C . ILE A 1 217 ? -16.116 3.023 14.006 1.00 44.09 217 ILE A C 1
ATOM 1720 O O . ILE A 1 217 ? -16.023 1.928 14.562 1.00 44.09 217 ILE A O 1
ATOM 1724 N N . GLY A 1 218 ? -15.692 4.144 14.614 1.00 45.62 218 GLY A N 1
ATOM 1725 C CA . GLY A 1 218 ? -14.980 4.175 15.906 1.00 45.62 218 GLY A CA 1
ATOM 1726 C C . GLY A 1 218 ? -14.725 5.587 16.468 1.00 45.62 218 GLY A C 1
ATOM 1727 O O . GLY A 1 218 ? -15.154 6.579 15.905 1.00 45.62 218 GLY A O 1
ATOM 1728 N N . LYS A 1 219 ? -14.035 5.726 17.611 1.00 46.91 219 LYS A N 1
ATOM 1729 C CA . LYS A 1 219 ? -13.707 7.050 18.189 1.00 46.91 219 LYS A CA 1
ATOM 1730 C C . LYS A 1 219 ? -12.338 7.536 17.697 1.00 46.91 219 LYS A C 1
ATOM 1732 O O . LYS A 1 219 ? -11.342 7.266 18.359 1.00 46.91 219 LYS A O 1
ATOM 1737 N N . TRP A 1 220 ? -12.304 8.261 16.582 1.00 53.53 220 TRP A N 1
ATOM 1738 C CA . TRP A 1 220 ? -11.090 8.893 16.042 1.00 53.53 220 TRP A CA 1
ATOM 1739 C C . TRP A 1 220 ? -11.316 10.399 15.825 1.00 53.53 220 TRP A C 1
ATOM 1741 O O . TRP A 1 220 ? -12.470 10.803 15.651 1.00 53.53 220 TRP A O 1
ATOM 1751 N N . PRO A 1 221 ? -10.269 11.240 15.891 1.00 50.66 221 PRO A N 1
ATOM 1752 C CA . PRO A 1 221 ? -10.417 12.682 15.726 1.00 50.66 221 PRO A CA 1
ATOM 1753 C C . PRO A 1 221 ? -10.877 13.030 14.304 1.00 50.66 221 PRO A C 1
ATOM 1755 O O . PRO A 1 221 ? -10.352 12.512 13.322 1.00 50.66 221 PRO A O 1
ATOM 1758 N N . ALA A 1 222 ? -11.886 13.899 14.204 1.00 55.03 222 ALA A N 1
ATOM 1759 C CA . ALA A 1 222 ? -12.342 14.450 12.932 1.00 55.03 222 ALA A CA 1
ATOM 1760 C C . ALA A 1 222 ? -11.368 15.530 12.438 1.00 55.03 222 ALA A C 1
ATOM 1762 O O . ALA A 1 222 ? -10.778 16.253 13.247 1.00 55.03 222 ALA A O 1
ATOM 1763 N N . LEU A 1 223 ? -11.247 15.671 11.117 1.00 54.28 223 LEU A N 1
ATOM 1764 C CA . LEU A 1 223 ? -10.484 16.753 10.501 1.00 54.28 223 LEU A CA 1
ATOM 1765 C C . LEU A 1 223 ? -11.053 18.125 10.883 1.00 54.28 223 LEU A C 1
ATOM 1767 O O . LEU A 1 223 ? -12.267 18.329 10.922 1.00 54.28 223 LEU A O 1
ATOM 1771 N N . ASN A 1 224 ? -10.176 19.099 11.130 1.00 61.41 224 ASN A N 1
ATOM 1772 C CA . ASN A 1 224 ? -10.587 20.492 11.279 1.00 61.41 224 ASN A CA 1
ATOM 1773 C C . ASN A 1 224 ? -10.729 21.186 9.909 1.00 61.41 224 ASN A C 1
ATOM 1775 O O . ASN A 1 224 ? -10.218 20.725 8.888 1.00 61.41 224 ASN A O 1
ATOM 1779 N N . SER A 1 225 ? -11.419 22.330 9.879 1.00 53.41 225 SER A N 1
ATOM 1780 C CA . SER A 1 225 ? -11.695 23.069 8.637 1.00 53.41 225 SER A CA 1
ATOM 1781 C C . SER A 1 225 ? -10.431 23.473 7.873 1.00 53.41 225 SER A C 1
ATOM 1783 O O . SER A 1 225 ? -10.417 23.432 6.649 1.00 53.41 225 SER A O 1
ATOM 1785 N N . ASN A 1 226 ? -9.342 23.797 8.577 1.00 57.22 226 ASN A N 1
ATOM 1786 C CA . ASN A 1 226 ? -8.088 24.201 7.939 1.00 57.22 226 ASN A CA 1
ATOM 1787 C C . ASN A 1 226 ? -7.415 23.019 7.225 1.00 57.22 226 ASN A C 1
ATOM 1789 O O . ASN A 1 226 ? -6.835 23.196 6.155 1.00 57.22 226 ASN A O 1
ATOM 1793 N N . GLN A 1 227 ? -7.512 21.816 7.800 1.00 57.59 227 GLN A N 1
ATOM 1794 C CA . GLN A 1 227 ? -7.039 20.583 7.171 1.00 57.59 227 GLN A CA 1
ATOM 1795 C C . GLN A 1 227 ? -7.825 20.271 5.888 1.00 57.59 227 GLN A C 1
ATOM 1797 O O . GLN A 1 227 ? -7.226 19.910 4.873 1.00 57.59 227 GLN A O 1
ATOM 1802 N N . MET A 1 228 ? -9.144 20.479 5.910 1.00 54.91 228 MET A N 1
ATOM 1803 C CA . MET A 1 228 ? -10.019 20.284 4.748 1.00 54.91 228 MET A CA 1
ATOM 1804 C C . MET A 1 228 ? -9.765 21.304 3.630 1.00 54.91 228 MET A C 1
ATOM 1806 O O . MET A 1 228 ? -9.695 20.932 2.458 1.00 54.91 228 MET A O 1
ATOM 1810 N N . ASP A 1 229 ? -9.554 22.576 3.967 1.00 56.12 229 ASP A N 1
ATOM 1811 C CA . ASP A 1 229 ? -9.252 23.616 2.976 1.00 56.12 229 ASP A CA 1
ATOM 1812 C C . ASP A 1 229 ? -7.879 23.399 2.324 1.00 56.12 229 ASP A C 1
ATOM 1814 O O . ASP A 1 229 ? -7.700 23.593 1.117 1.00 56.12 229 ASP A O 1
ATOM 1818 N N . ALA A 1 230 ? -6.890 22.967 3.107 1.00 55.47 230 ALA A N 1
ATOM 1819 C CA . ALA A 1 230 ? -5.570 22.632 2.592 1.00 55.47 230 ALA A CA 1
ATOM 1820 C C . ALA A 1 230 ? -5.610 21.391 1.679 1.00 55.47 230 ALA A C 1
ATOM 1822 O O . ALA A 1 230 ? -4.954 21.377 0.634 1.00 55.47 230 ALA A O 1
ATOM 1823 N N . TYR A 1 231 ? -6.439 20.396 2.015 1.00 53.38 231 TYR A N 1
ATOM 1824 C CA . TYR A 1 231 ? -6.727 19.246 1.156 1.00 53.38 231 TYR A CA 1
ATOM 1825 C C . TYR A 1 231 ? -7.326 19.669 -0.190 1.00 53.38 231 TYR A C 1
ATOM 1827 O O . TYR A 1 231 ? -6.778 19.334 -1.242 1.00 53.38 231 TYR A O 1
ATOM 1835 N N . ALA A 1 232 ? -8.406 20.456 -0.165 1.00 55.62 232 ALA A N 1
ATOM 1836 C CA . ALA A 1 232 ? -9.094 20.922 -1.368 1.00 55.62 232 ALA A CA 1
ATOM 1837 C C . ALA A 1 232 ? -8.174 21.753 -2.283 1.00 55.62 232 ALA A C 1
ATOM 1839 O O . ALA A 1 232 ? -8.180 21.574 -3.503 1.00 55.62 232 ALA A O 1
ATOM 1840 N N . ASN A 1 233 ? -7.327 22.610 -1.705 1.00 57.72 233 ASN A N 1
ATOM 1841 C CA . ASN A 1 233 ? -6.368 23.412 -2.467 1.00 57.72 233 ASN A CA 1
ATOM 1842 C C . ASN A 1 233 ? -5.245 22.571 -3.094 1.00 57.72 233 ASN A C 1
ATOM 1844 O O . ASN A 1 233 ? -4.911 22.778 -4.262 1.00 57.72 233 ASN A O 1
ATOM 1848 N N . CYS A 1 234 ? -4.680 21.606 -2.359 1.00 53.03 234 CYS A N 1
ATOM 1849 C CA . CYS A 1 234 ? -3.663 20.699 -2.903 1.00 53.03 234 CYS A CA 1
ATOM 1850 C C . CYS A 1 234 ? -4.222 19.884 -4.082 1.00 53.03 234 CYS A C 1
ATOM 1852 O O . CYS A 1 234 ? -3.540 19.677 -5.091 1.00 53.03 234 CYS A O 1
ATOM 1854 N N . LEU A 1 235 ? -5.482 19.458 -3.977 1.00 54.09 235 LEU A N 1
ATOM 1855 C CA . LEU A 1 235 ? -6.188 18.759 -5.046 1.00 54.09 235 LEU A CA 1
ATOM 1856 C C . LEU A 1 235 ? -6.369 19.628 -6.278 1.00 54.09 235 LEU A C 1
ATOM 1858 O O . LEU A 1 235 ? -5.978 19.221 -7.369 1.00 54.09 235 LEU A O 1
ATOM 1862 N N . TYR A 1 236 ? -6.907 20.833 -6.102 1.00 59.53 236 TYR A N 1
ATOM 1863 C CA . TYR A 1 236 ? -7.114 21.777 -7.193 1.00 59.53 236 TYR A CA 1
ATOM 1864 C C . TYR A 1 236 ? -5.812 22.028 -7.972 1.00 59.53 236 TYR A C 1
ATOM 1866 O O . TYR A 1 236 ? -5.773 21.867 -9.192 1.00 59.53 236 TYR A O 1
ATOM 1874 N N . GLN A 1 237 ? -4.713 22.312 -7.268 1.00 57.88 237 GLN A N 1
ATOM 1875 C CA . GLN A 1 237 ? -3.412 22.562 -7.897 1.00 57.88 237 GLN A CA 1
ATOM 1876 C C . GLN A 1 237 ? -2.889 21.350 -8.677 1.00 57.88 237 GLN A C 1
ATOM 1878 O O . GLN A 1 237 ? -2.344 21.503 -9.771 1.00 57.88 237 GLN A O 1
ATOM 1883 N N . THR A 1 238 ? -3.090 20.146 -8.136 1.00 52.19 238 THR A N 1
ATOM 1884 C CA . THR A 1 238 ? -2.676 18.886 -8.769 1.00 52.19 238 THR A CA 1
ATOM 1885 C C . THR A 1 238 ? -3.448 18.618 -10.064 1.00 52.19 238 THR A C 1
ATOM 1887 O O . THR A 1 238 ? -2.859 18.199 -11.058 1.00 52.19 238 THR A O 1
ATOM 1890 N N . VAL A 1 239 ? -4.752 18.900 -10.078 1.00 52.56 239 VAL A N 1
ATOM 1891 C CA . VAL A 1 239 ? -5.643 18.674 -11.230 1.00 52.56 239 VAL A CA 1
ATOM 1892 C C . VAL A 1 239 ? -5.413 19.685 -12.340 1.00 52.56 239 VAL A C 1
ATOM 1894 O O . VAL A 1 239 ? -5.378 19.327 -13.517 1.00 52.56 239 VAL A O 1
ATOM 1897 N N . HIS A 1 240 ? -5.251 20.952 -11.973 1.00 58.16 240 HIS A N 1
ATOM 1898 C CA . HIS A 1 240 ? -5.144 22.044 -12.934 1.00 58.16 240 HIS A CA 1
ATOM 1899 C C . HIS A 1 240 ? -3.718 22.269 -13.445 1.00 58.16 240 HIS A C 1
ATOM 1901 O O . HIS A 1 240 ? -3.490 23.185 -14.231 1.00 58.16 240 HIS A O 1
ATOM 1907 N N . GLY A 1 241 ? -2.762 21.420 -13.045 1.00 52.41 241 GLY A N 1
ATOM 1908 C CA . GLY A 1 241 ? -1.366 21.550 -13.463 1.00 52.41 241 GLY A CA 1
ATOM 1909 C C . GLY A 1 241 ? -0.718 22.843 -12.964 1.00 52.41 241 GLY A C 1
ATOM 1910 O O . GLY A 1 241 ? 0.295 23.266 -13.504 1.00 52.41 241 GLY A O 1
ATOM 1911 N N . GLU A 1 242 ? -1.291 23.465 -11.930 1.00 56.72 242 GLU A N 1
ATOM 1912 C CA . GLU A 1 242 ? -0.742 24.659 -11.276 1.00 56.72 242 GLU A CA 1
ATOM 1913 C C . GLU A 1 242 ? 0.362 24.296 -10.267 1.00 56.72 242 GLU A C 1
ATOM 1915 O O . GLU A 1 242 ? 0.865 25.149 -9.533 1.00 56.72 242 GLU A O 1
ATOM 1920 N N . VAL A 1 243 ? 0.747 23.016 -10.220 1.00 53.00 243 VAL A N 1
ATOM 1921 C CA . VAL A 1 243 ? 1.853 22.516 -9.408 1.00 53.00 243 VAL A CA 1
ATOM 1922 C C . VAL A 1 243 ? 3.138 23.242 -9.802 1.00 53.00 243 VAL A C 1
ATOM 1924 O O . VAL A 1 243 ? 3.400 23.490 -10.977 1.00 53.00 243 VAL A O 1
ATOM 1927 N N . ASN A 1 244 ? 3.946 23.574 -8.794 1.00 51.47 244 ASN A N 1
ATOM 1928 C CA . ASN A 1 244 ? 5.261 24.195 -8.930 1.00 51.47 244 ASN A CA 1
ATOM 1929 C C . ASN A 1 244 ? 6.020 23.643 -10.162 1.00 51.47 244 ASN A C 1
ATOM 1931 O O . ASN A 1 244 ? 6.253 22.435 -10.216 1.00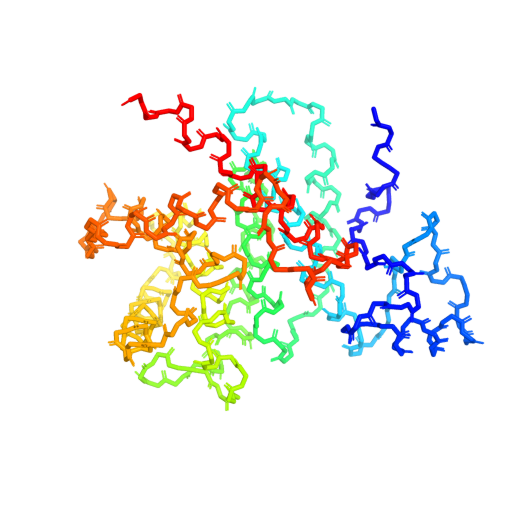 51.47 244 ASN A O 1
ATOM 1935 N N . PRO A 1 245 ? 6.456 24.488 -11.116 1.00 49.72 245 PRO A N 1
ATOM 1936 C CA . PRO A 1 245 ? 7.112 24.044 -12.350 1.00 49.72 245 PRO A CA 1
ATOM 1937 C C . PRO A 1 245 ? 8.416 23.262 -12.115 1.00 49.72 245 PRO A C 1
ATOM 1939 O O . PRO A 1 245 ? 8.882 22.555 -13.001 1.00 49.72 245 PRO A O 1
ATOM 1942 N N . ASN A 1 246 ? 8.989 23.323 -10.908 1.00 45.09 246 ASN A N 1
ATOM 1943 C CA . ASN A 1 246 ? 10.130 22.492 -10.509 1.00 45.09 246 ASN A CA 1
ATOM 1944 C C . ASN A 1 246 ? 9.756 21.029 -10.173 1.00 45.09 246 ASN A C 1
ATOM 1946 O O . ASN A 1 246 ? 10.640 20.240 -9.856 1.00 45.09 246 ASN A O 1
ATOM 1950 N N . LEU A 1 247 ? 8.468 20.668 -10.217 1.00 46.31 247 LEU A N 1
ATOM 1951 C CA . LEU A 1 247 ? 7.927 19.332 -9.927 1.00 46.31 247 LEU A CA 1
ATOM 1952 C C . LEU A 1 247 ? 7.313 18.665 -11.17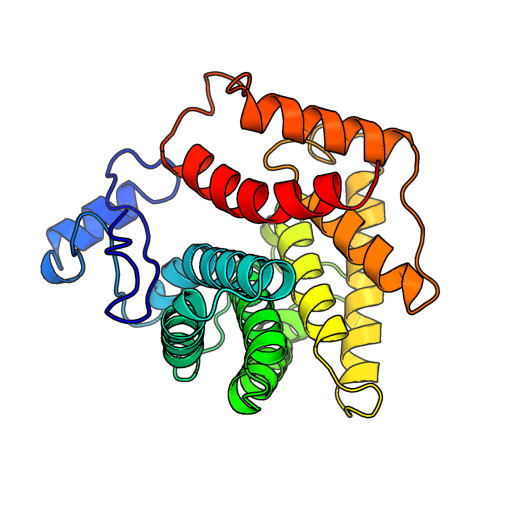9 1.00 46.31 247 LEU A C 1
ATOM 1954 O O . LEU A 1 247 ? 6.654 17.633 -11.078 1.00 46.31 247 LEU A O 1
ATOM 1958 N N . GLU A 1 248 ? 7.515 19.222 -12.379 1.00 47.06 248 GLU A N 1
ATOM 1959 C CA . GLU A 1 248 ? 7.036 18.641 -13.642 1.00 47.06 248 GLU A CA 1
ATOM 1960 C C . GLU A 1 248 ? 7.925 17.485 -14.128 1.00 47.06 248 GLU A C 1
ATOM 1962 O O . GLU A 1 248 ? 8.667 17.607 -15.101 1.00 47.06 248 GLU A O 1
ATOM 1967 N N . THR A 1 249 ? 7.833 16.317 -13.494 1.00 54.56 249 THR A N 1
ATOM 1968 C CA . THR A 1 249 ? 8.322 15.075 -14.121 1.00 54.56 249 THR A CA 1
ATOM 1969 C C . THR A 1 249 ? 7.170 14.098 -14.338 1.00 54.56 249 THR A C 1
ATOM 1971 O O . THR A 1 249 ? 6.150 14.160 -13.645 1.00 54.56 249 THR A O 1
ATOM 1974 N N . GLY A 1 250 ? 7.304 13.186 -15.311 1.00 49.88 250 GLY A N 1
ATOM 1975 C CA . GLY A 1 250 ? 6.283 12.163 -15.599 1.00 49.88 250 GLY A CA 1
ATOM 1976 C C . GLY A 1 250 ? 5.896 11.343 -14.361 1.00 49.88 250 GLY A C 1
ATOM 1977 O O . GLY A 1 250 ? 4.731 11.001 -14.177 1.00 49.88 250 GLY A O 1
ATOM 1978 N N . PHE A 1 251 ? 6.848 11.158 -13.449 1.00 54.34 251 PHE A N 1
ATOM 1979 C CA . PHE A 1 251 ? 6.668 10.540 -12.141 1.00 54.34 251 PHE A CA 1
ATOM 1980 C C . PHE A 1 251 ? 5.664 11.266 -11.235 1.00 54.34 251 PHE A C 1
ATOM 1982 O O . PHE A 1 251 ? 4.780 10.646 -10.642 1.00 54.34 251 PHE A O 1
ATOM 1989 N N . HIS A 1 252 ? 5.754 12.596 -11.157 1.00 54.56 252 HIS A N 1
ATOM 1990 C CA . HIS A 1 252 ? 4.851 13.391 -10.328 1.00 54.56 252 HIS A CA 1
ATOM 1991 C C . HIS A 1 252 ? 3.414 13.320 -10.861 1.00 54.56 252 HIS A C 1
ATOM 1993 O O . HIS A 1 252 ? 2.467 13.240 -10.078 1.00 54.56 252 HIS A O 1
ATOM 1999 N N . ARG A 1 253 ? 3.245 13.269 -12.191 1.00 54.75 253 ARG A N 1
ATOM 2000 C CA . ARG A 1 253 ? 1.935 13.083 -12.836 1.00 54.75 253 ARG A CA 1
ATOM 2001 C C . ARG A 1 253 ? 1.361 11.685 -12.597 1.00 54.75 253 ARG A C 1
ATOM 2003 O O . ARG A 1 253 ? 0.165 11.580 -12.362 1.00 54.75 253 ARG A O 1
ATOM 2010 N N . GLN A 1 254 ? 2.185 10.638 -12.601 1.00 60.03 254 GLN A N 1
ATOM 2011 C CA . GLN A 1 254 ? 1.754 9.267 -12.301 1.00 60.03 254 GLN A CA 1
ATOM 2012 C C . GLN A 1 254 ? 1.256 9.133 -10.852 1.00 60.03 254 GLN A C 1
ATOM 2014 O O . GLN A 1 254 ? 0.129 8.689 -10.630 1.00 60.03 254 GLN A O 1
ATOM 2019 N N . LYS A 1 255 ? 2.032 9.621 -9.870 1.00 62.28 255 LYS A N 1
ATOM 2020 C CA . LYS A 1 255 ? 1.617 9.658 -8.453 1.00 62.28 255 LYS A CA 1
ATOM 2021 C C . LYS A 1 255 ? 0.344 10.488 -8.248 1.00 62.28 255 LYS A C 1
ATOM 2023 O O . LYS A 1 255 ? -0.566 10.064 -7.539 1.00 62.28 255 LYS A O 1
ATOM 2028 N N . ALA A 1 256 ? 0.245 11.639 -8.913 1.00 54.91 256 ALA A N 1
ATOM 2029 C CA . ALA A 1 256 ? -0.961 12.461 -8.913 1.00 54.91 256 ALA A CA 1
ATOM 2030 C C . ALA A 1 256 ? -2.170 11.734 -9.518 1.00 54.91 256 ALA A C 1
ATOM 2032 O O . ALA A 1 256 ? -3.261 11.835 -8.970 1.00 54.91 256 ALA A O 1
ATOM 2033 N N . LEU A 1 257 ? -1.994 10.975 -10.603 1.00 58.38 257 LEU A N 1
ATOM 2034 C CA . LEU A 1 257 ? -3.065 10.209 -11.241 1.00 58.38 257 LEU A CA 1
ATOM 2035 C C . LEU A 1 257 ? -3.594 9.103 -10.317 1.00 58.38 257 LEU A C 1
ATOM 2037 O O . LEU A 1 257 ? -4.810 8.956 -10.190 1.00 58.38 257 LEU A O 1
ATOM 2041 N N . TYR A 1 258 ? -2.702 8.384 -9.620 1.00 59.56 258 TYR A N 1
ATOM 2042 C CA . TYR A 1 258 ? -3.098 7.393 -8.611 1.00 59.56 258 TYR A CA 1
ATOM 2043 C C . TYR A 1 258 ? -3.962 8.019 -7.522 1.00 59.56 258 TYR A C 1
ATOM 2045 O O . TYR A 1 258 ? -4.976 7.445 -7.135 1.00 59.56 258 TYR A O 1
ATOM 2053 N N . HIS A 1 259 ? -3.602 9.215 -7.061 1.00 55.28 259 HIS A N 1
ATOM 2054 C CA . HIS A 1 259 ? -4.384 9.934 -6.062 1.00 55.28 259 HIS A CA 1
ATOM 2055 C C . HIS A 1 259 ? -5.662 10.560 -6.640 1.00 55.28 259 HIS A C 1
ATOM 2057 O O . HIS A 1 259 ? -6.688 10.572 -5.970 1.00 55.28 259 HIS A O 1
ATOM 2063 N N . PHE A 1 260 ? -5.660 11.011 -7.894 1.00 53.19 260 PHE A N 1
ATOM 2064 C CA . PHE A 1 260 ? -6.814 11.649 -8.525 1.00 53.19 260 PHE A CA 1
ATOM 2065 C C . PHE A 1 260 ? -7.956 10.665 -8.799 1.00 53.19 260 PHE A C 1
ATOM 2067 O O . PHE A 1 260 ? -9.107 10.952 -8.466 1.00 53.19 260 PHE A O 1
ATOM 2074 N N . ILE A 1 261 ? -7.634 9.473 -9.313 1.00 54.16 261 ILE A N 1
ATOM 2075 C CA . ILE A 1 261 ? -8.599 8.377 -9.500 1.00 54.16 261 ILE A CA 1
ATOM 2076 C C . ILE A 1 261 ? -9.290 8.026 -8.172 1.00 54.16 261 ILE A C 1
ATOM 2078 O O . ILE A 1 261 ? -10.474 7.711 -8.137 1.00 54.16 261 ILE A O 1
ATOM 2082 N N . GLN A 1 262 ? -8.566 8.137 -7.060 1.00 50.62 262 GLN A N 1
ATOM 2083 C CA . GLN A 1 262 ? -9.064 7.817 -5.726 1.00 50.62 262 GLN A CA 1
ATOM 2084 C C . GLN A 1 262 ? -9.933 8.914 -5.092 1.00 50.62 262 GLN A C 1
ATOM 2086 O O . GLN A 1 262 ? -10.584 8.635 -4.086 1.00 50.62 262 GLN A O 1
ATOM 2091 N N . ILE A 1 263 ? -9.911 10.143 -5.624 1.00 44.12 263 ILE A N 1
ATOM 2092 C CA . ILE A 1 263 ? -10.493 11.336 -4.983 1.00 44.12 263 ILE A CA 1
ATOM 2093 C C . ILE A 1 263 ? -11.650 11.926 -5.793 1.00 44.12 263 ILE A C 1
ATOM 2095 O O . ILE A 1 263 ? -12.603 12.432 -5.197 1.00 44.12 263 ILE A O 1
ATOM 2099 N N . GLY A 1 264 ? -11.650 11.772 -7.123 1.00 47.56 264 GLY A N 1
ATOM 2100 C CA . GLY A 1 264 ? -12.806 12.120 -7.960 1.00 47.56 264 GLY A CA 1
ATOM 2101 C C . GLY A 1 264 ? -14.114 11.471 -7.479 1.00 47.56 264 GLY A C 1
ATOM 2102 O O . GLY A 1 264 ? -15.173 12.088 -7.558 1.00 47.56 264 GLY A O 1
ATOM 2103 N N . ASN A 1 265 ? -14.026 10.283 -6.872 1.00 44.66 265 ASN A N 1
ATOM 2104 C CA . ASN A 1 265 ? -15.176 9.558 -6.328 1.00 44.66 265 ASN A CA 1
ATOM 2105 C C . ASN A 1 265 ? -15.611 10.038 -4.930 1.00 44.66 265 ASN A C 1
ATOM 2107 O O . ASN A 1 265 ? -16.793 9.966 -4.602 1.00 44.66 265 ASN A O 1
ATOM 2111 N N . ALA A 1 266 ? -14.702 10.587 -4.115 1.00 40.19 266 ALA A N 1
ATOM 2112 C CA . ALA A 1 266 ? -15.050 11.142 -2.802 1.00 40.19 266 ALA A CA 1
ATOM 2113 C C . ALA A 1 266 ? -15.836 12.460 -2.933 1.00 40.19 266 ALA A C 1
ATOM 2115 O O . ALA A 1 266 ? -16.804 12.683 -2.210 1.00 40.19 266 ALA A O 1
ATOM 2116 N N . LEU A 1 267 ? -15.465 13.302 -3.904 1.00 36.41 267 LEU A N 1
ATOM 2117 C CA . LEU A 1 267 ? -16.140 14.577 -4.174 1.00 36.41 267 LEU A CA 1
ATOM 2118 C C . LEU A 1 267 ? -17.481 14.407 -4.909 1.00 36.41 267 LEU A C 1
ATOM 2120 O O . LEU A 1 267 ? -18.354 15.256 -4.780 1.00 36.41 267 LEU A O 1
ATOM 2124 N N . ALA A 1 268 ? -17.688 13.306 -5.637 1.00 43.97 268 ALA A N 1
ATOM 2125 C CA . ALA A 1 268 ? -18.978 13.009 -6.268 1.00 43.97 268 ALA A CA 1
ATOM 2126 C C . ALA A 1 268 ? -20.077 12.616 -5.257 1.00 43.97 268 ALA A C 1
ATOM 2128 O O . ALA A 1 268 ? -21.263 12.734 -5.564 1.00 43.97 268 ALA A O 1
ATOM 2129 N N . ASN A 1 269 ? -19.689 12.169 -4.057 1.00 38.72 269 ASN A N 1
ATOM 2130 C CA . ASN A 1 269 ? -20.597 11.655 -3.027 1.00 38.72 269 ASN A CA 1
ATOM 2131 C C . ASN A 1 269 ? -20.915 12.661 -1.902 1.00 38.72 269 ASN A C 1
ATOM 2133 O O . ASN A 1 269 ? -21.737 12.363 -1.036 1.00 38.72 269 ASN A O 1
ATOM 2137 N N . HIS A 1 270 ? -20.321 13.857 -1.931 1.00 35.62 270 HIS A N 1
ATOM 2138 C CA . HIS A 1 270 ? -20.605 14.947 -0.995 1.00 35.62 270 HIS A CA 1
ATOM 2139 C C . HIS A 1 270 ? -20.905 16.242 -1.775 1.00 35.62 270 HIS A C 1
ATOM 2141 O O . HIS A 1 270 ? -19.962 16.922 -2.179 1.00 35.62 270 HIS A O 1
ATOM 2147 N N . PRO A 1 271 ? -22.192 16.552 -2.043 1.00 34.06 271 PRO A N 1
ATOM 2148 C CA . PRO A 1 271 ? -22.605 17.794 -2.702 1.00 34.06 271 PRO A CA 1
ATOM 2149 C C . PRO A 1 271 ? -22.423 19.039 -1.826 1.00 34.06 271 PRO A C 1
ATOM 2151 O O . PRO A 1 271 ? -22.506 18.918 -0.581 1.00 34.06 271 PRO A O 1
#

Radius of gyration: 17.89 Å; Cα contacts (8 Å, |Δi|>4): 373; chains: 1; bounding box: 45×40×45 Å